Protein AF-A0A1Y6D1Q6-F1 (afdb_monomer_lite)

Foldseek 3Di:
DDDPDDDPPVVVVVVVVQVVLLVVLLVLLVVLCVVLVDDPVSSQVLLCVQFVDSDSVPGGNRSSVSSVVVSVVSPDDPPPPPVPPPDLPQPPPDPLSVLLLVQLVLCVVQPVDVDSDVQVSQCLLLVHPDPPSSVVSVPDDPVSSVVSNVVSLVVSLVQLQQWWKDLPPDIDRQPNVVSVVSRDPDFDADPVPRGGIHTDGDDPDDPPPDPDDD

Structure (mmCIF, N/CA/C/O backbone):
data_AF-A0A1Y6D1Q6-F1
#
_entry.id   AF-A0A1Y6D1Q6-F1
#
loop_
_atom_site.group_PDB
_atom_site.id
_atom_site.type_symbol
_atom_site.label_atom_id
_atom_site.label_alt_id
_atom_site.label_comp_id
_atom_site.label_asym_id
_atom_site.label_entity_id
_atom_site.label_seq_id
_atom_site.pdbx_PDB_ins_code
_atom_site.Cartn_x
_atom_site.Cartn_y
_atom_site.Cartn_z
_atom_site.occupancy
_atom_site.B_iso_or_equiv
_atom_site.auth_seq_id
_atom_site.auth_comp_id
_atom_site.auth_asym_id
_atom_site.auth_atom_id
_atom_site.pdbx_PDB_model_num
ATOM 1 N N . MET A 1 1 ? 4.652 41.994 46.953 1.00 39.94 1 MET A N 1
ATOM 2 C CA . MET A 1 1 ? 3.379 41.388 46.512 1.00 39.94 1 MET A CA 1
ATOM 3 C C . MET A 1 1 ? 3.580 40.835 45.108 1.00 39.94 1 MET A C 1
ATOM 5 O O . MET A 1 1 ? 3.475 41.615 44.170 1.00 39.94 1 MET A O 1
ATOM 9 N N . PRO A 1 2 ? 3.968 39.563 44.918 1.00 41.91 2 PRO A N 1
ATOM 10 C CA . PRO A 1 2 ? 3.970 38.986 43.586 1.00 41.91 2 PRO A CA 1
ATOM 11 C C . PRO A 1 2 ? 2.549 38.512 43.270 1.00 41.91 2 PRO A C 1
ATOM 13 O O . PRO A 1 2 ? 2.021 37.593 43.893 1.00 41.91 2 PRO A O 1
ATOM 16 N N . THR A 1 3 ? 1.916 39.200 42.328 1.00 48.72 3 THR A N 1
ATOM 17 C CA . THR A 1 3 ? 0.625 38.842 41.749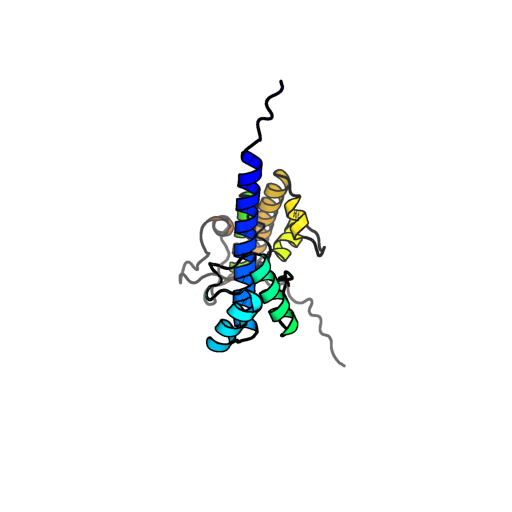 1.00 48.72 3 THR A CA 1
ATOM 18 C C . THR A 1 3 ? 0.787 37.525 40.997 1.00 48.72 3 THR A C 1
ATOM 20 O O . THR A 1 3 ? 1.513 37.450 40.007 1.00 48.72 3 THR A O 1
ATOM 23 N N . HIS A 1 4 ? 0.132 36.475 41.485 1.00 50.19 4 HIS A N 1
ATOM 24 C CA . HIS A 1 4 ? 0.121 35.155 40.867 1.00 50.19 4 HIS A CA 1
ATOM 25 C C . HIS A 1 4 ? -0.738 35.211 39.588 1.00 50.19 4 HIS A C 1
ATOM 27 O O . HIS A 1 4 ? -1.925 34.896 39.609 1.00 50.19 4 HIS A O 1
ATOM 33 N N . GLN A 1 5 ? -0.166 35.670 38.471 1.00 51.81 5 GLN A N 1
ATOM 34 C CA . GLN A 1 5 ? -0.817 35.575 37.162 1.00 51.81 5 GLN A CA 1
ATOM 35 C C . GLN A 1 5 ? -0.861 34.103 36.736 1.00 51.81 5 GLN A C 1
ATOM 37 O O . GLN A 1 5 ? 0.163 33.471 36.485 1.00 51.81 5 GLN A O 1
ATOM 42 N N . GLN A 1 6 ? -2.065 33.536 36.713 1.00 49.84 6 GLN A N 1
ATOM 43 C CA . GLN A 1 6 ? -2.335 32.190 36.215 1.00 49.84 6 GLN A CA 1
ATOM 44 C C . GLN A 1 6 ? -2.260 32.168 34.678 1.00 49.84 6 GLN A C 1
ATOM 46 O O . GLN A 1 6 ? -2.810 33.041 34.011 1.00 49.84 6 GLN A O 1
ATOM 51 N N . HIS A 1 7 ? -1.587 31.155 34.120 1.00 47.06 7 HIS A N 1
ATOM 52 C CA . HIS A 1 7 ? -1.397 30.948 32.680 1.00 47.06 7 HIS A CA 1
ATOM 53 C C . HIS A 1 7 ? -2.636 30.286 32.015 1.00 47.06 7 HIS A C 1
ATOM 55 O O . HIS A 1 7 ? -2.922 29.124 32.311 1.00 47.06 7 HIS A O 1
ATOM 61 N N . PRO A 1 8 ? -3.336 30.942 31.065 1.00 57.56 8 PRO A N 1
ATOM 62 C CA . PRO A 1 8 ? -4.565 30.426 30.427 1.00 57.56 8 PRO A CA 1
ATOM 63 C C . PRO A 1 8 ? -4.346 29.367 29.320 1.00 57.56 8 PRO A C 1
ATOM 65 O O . PRO A 1 8 ? -5.289 28.698 28.891 1.00 57.56 8 PRO A O 1
ATOM 68 N N . ALA A 1 9 ? -3.110 29.171 28.846 1.00 56.00 9 ALA A N 1
ATOM 69 C CA . ALA A 1 9 ? -2.817 28.276 27.719 1.00 56.00 9 ALA A CA 1
ATOM 70 C C . ALA A 1 9 ? -2.954 26.778 28.061 1.00 56.00 9 ALA A C 1
ATOM 72 O O . ALA A 1 9 ? -3.375 25.986 27.219 1.00 56.00 9 ALA A O 1
ATOM 73 N N . ALA A 1 10 ? -2.642 26.387 29.301 1.00 57.16 10 ALA A N 1
ATOM 74 C CA . ALA A 1 10 ? -2.694 24.988 29.724 1.00 57.16 10 ALA A CA 1
ATOM 75 C C . ALA A 1 10 ? -4.142 24.462 29.760 1.00 57.16 10 ALA A C 1
ATOM 77 O O . ALA A 1 10 ? -4.427 23.392 29.230 1.00 57.16 10 ALA A O 1
ATOM 78 N N . GLN A 1 11 ? -5.078 25.253 30.299 1.00 59.78 11 GLN A N 1
ATOM 79 C CA . GLN A 1 11 ? -6.500 24.891 30.418 1.00 59.78 11 GLN A CA 1
ATOM 80 C C . GLN A 1 11 ? -7.156 24.629 29.051 1.00 59.78 11 GLN A C 1
ATOM 82 O O . GLN A 1 11 ? -7.950 23.699 28.912 1.00 59.78 11 GLN A O 1
ATOM 87 N N . SER A 1 12 ? -6.754 25.384 28.024 1.00 68.81 12 SER A N 1
ATOM 88 C CA . SER A 1 12 ? -7.258 25.229 26.652 1.00 68.81 12 SER A CA 1
ATOM 89 C C . SER A 1 12 ? -6.820 23.905 26.006 1.00 68.81 12 SER A C 1
ATOM 91 O O . SER A 1 12 ? -7.590 23.277 25.282 1.00 68.81 12 SER A O 1
ATOM 93 N N . GLN A 1 13 ? -5.600 23.439 26.297 1.00 69.38 13 GLN A N 1
ATOM 94 C CA . GLN A 1 13 ? -5.089 22.159 25.792 1.00 69.38 13 GLN A CA 1
ATOM 95 C C . GLN A 1 13 ? -5.742 20.958 26.489 1.00 69.38 13 GLN A C 1
ATOM 97 O O . GLN A 1 13 ? -6.055 19.965 25.834 1.00 69.38 13 GLN A O 1
ATOM 102 N N . PHE A 1 14 ? -5.999 21.049 27.799 1.00 73.75 14 PHE A N 1
ATOM 103 C CA . PHE A 1 14 ? -6.699 19.992 28.538 1.00 73.75 14 PHE A CA 1
ATOM 104 C C . PHE A 1 14 ? -8.128 19.781 28.026 1.00 73.75 14 PHE A C 1
ATOM 106 O O . PHE A 1 14 ? -8.518 18.637 27.796 1.00 73.75 14 PHE A O 1
ATOM 113 N N . ALA A 1 15 ? -8.874 20.860 27.772 1.00 79.62 15 ALA A N 1
ATOM 114 C CA . ALA A 1 15 ? -10.224 20.775 27.216 1.00 79.62 15 ALA A CA 1
ATOM 115 C C . ALA A 1 15 ? -10.236 20.130 25.815 1.00 79.62 15 ALA A C 1
ATOM 117 O O . ALA A 1 15 ? -11.039 19.236 25.549 1.00 79.62 15 ALA A O 1
ATOM 118 N N . ALA A 1 16 ? -9.295 20.511 24.942 1.00 79.56 16 ALA A N 1
ATOM 119 C CA . ALA A 1 16 ? -9.163 19.9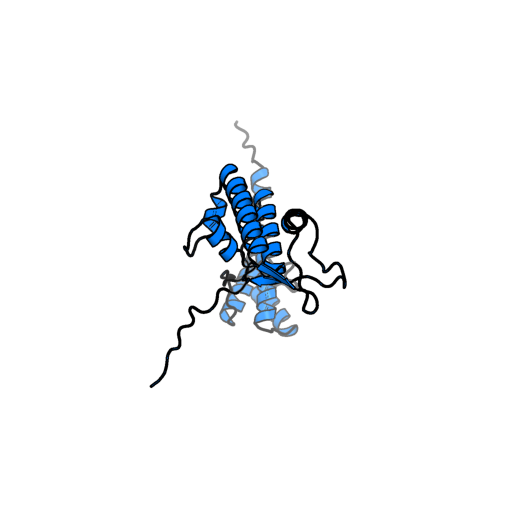19 23.610 1.00 79.56 16 ALA A CA 1
ATOM 120 C C . ALA A 1 16 ? -8.811 18.419 23.661 1.00 79.56 16 ALA A C 1
ATOM 122 O O . ALA A 1 16 ? -9.363 17.619 22.900 1.00 79.56 16 ALA A O 1
ATOM 123 N N . ASN A 1 17 ? -7.924 18.021 24.580 1.00 83.69 17 ASN A N 1
ATOM 124 C CA . ASN A 1 17 ? -7.567 16.617 24.784 1.00 83.69 17 ASN A CA 1
ATOM 125 C C . ASN A 1 17 ? -8.759 15.797 25.299 1.00 83.69 17 ASN A C 1
ATOM 127 O O . ASN A 1 17 ? -9.003 14.702 24.792 1.00 83.69 17 ASN A O 1
ATOM 131 N N . GLN A 1 18 ? -9.537 16.343 26.238 1.00 84.31 18 GLN A N 1
ATOM 132 C CA . GLN A 1 18 ? -10.756 15.704 26.744 1.00 84.31 18 GLN A CA 1
ATOM 133 C C . GLN A 1 18 ? -11.819 15.545 25.654 1.00 84.31 18 GLN A C 1
ATOM 135 O O . GLN A 1 18 ? -12.435 14.487 25.540 1.00 84.31 18 GLN A O 1
ATOM 140 N N . GLU A 1 19 ? -12.015 16.553 24.803 1.00 86.69 19 GLU A N 1
ATOM 141 C CA . GLU A 1 19 ? -12.967 16.463 23.695 1.00 86.69 19 GLU A CA 1
ATOM 142 C C . GLU A 1 19 ? -12.537 15.405 22.662 1.00 86.69 19 GLU A C 1
ATOM 144 O O . GLU A 1 19 ? -13.360 14.634 22.156 1.00 86.69 19 GLU A O 1
ATOM 149 N N . ALA A 1 20 ? -11.238 15.329 22.356 1.00 87.19 20 ALA A N 1
ATOM 150 C CA . ALA A 1 20 ? -10.684 14.307 21.472 1.00 87.19 20 ALA A CA 1
ATOM 151 C C . ALA A 1 20 ? -10.856 12.892 22.053 1.00 87.19 20 ALA A C 1
ATOM 153 O O . ALA A 1 20 ? -11.225 11.960 21.327 1.00 87.19 20 ALA A O 1
ATOM 154 N N . GLU A 1 21 ? -10.631 12.736 23.356 1.00 90.06 21 GLU A N 1
ATOM 155 C CA . GLU A 1 21 ? -10.840 11.487 24.083 1.00 90.06 21 GLU A CA 1
ATOM 156 C C . GLU A 1 21 ? -12.313 11.073 24.091 1.00 90.06 21 GLU A C 1
ATOM 158 O O . GLU A 1 21 ? -12.638 9.946 23.708 1.00 90.06 21 GLU A O 1
ATOM 163 N N . LEU A 1 22 ? -13.221 11.998 24.400 1.00 90.88 22 LEU A N 1
ATOM 164 C CA . LEU A 1 22 ? -14.656 11.743 24.378 1.00 90.88 22 LEU A CA 1
ATOM 165 C C . LEU A 1 22 ? -15.125 11.303 22.985 1.00 90.88 22 LEU A C 1
ATOM 167 O O . LEU A 1 22 ? -15.782 10.270 22.837 1.00 90.88 22 LEU A O 1
ATOM 171 N N . LYS A 1 23 ? -14.708 12.016 21.929 1.00 91.81 23 LYS A N 1
ATOM 172 C CA . LYS A 1 23 ? -14.999 11.641 20.533 1.00 91.81 23 LYS A CA 1
ATOM 173 C C . LYS A 1 23 ? -14.500 10.235 20.202 1.00 91.81 23 LYS A C 1
ATOM 175 O O . LYS A 1 23 ? -15.166 9.499 19.466 1.00 91.81 23 LYS A O 1
ATOM 180 N N . ARG A 1 24 ? -13.328 9.846 20.712 1.00 92.44 24 ARG A N 1
ATOM 181 C CA . ARG A 1 24 ? -12.779 8.496 20.533 1.00 92.44 24 ARG A CA 1
ATOM 182 C C . ARG A 1 24 ? -13.630 7.451 21.258 1.00 92.44 24 ARG A C 1
ATOM 184 O O . ARG A 1 24 ? -13.940 6.422 20.656 1.00 92.44 24 ARG A O 1
ATOM 191 N N . LEU A 1 25 ? -14.020 7.705 22.505 1.00 92.75 25 LEU A N 1
ATOM 192 C CA . LEU A 1 25 ? -14.823 6.779 23.303 1.00 92.75 25 LEU A CA 1
ATOM 193 C C . LEU A 1 25 ? -16.221 6.584 22.710 1.00 92.75 25 LEU A C 1
ATOM 195 O O . LEU A 1 25 ? -16.634 5.446 22.501 1.00 92.75 25 LEU A O 1
ATOM 199 N N . VAL A 1 26 ? -16.900 7.663 22.310 1.00 93.88 26 VAL A N 1
ATOM 200 C CA . VAL A 1 26 ? -18.213 7.597 21.645 1.00 93.88 26 VAL A CA 1
ATOM 201 C C . VAL A 1 26 ? -18.155 6.747 20.372 1.00 93.88 26 VAL A C 1
ATOM 203 O O . VAL A 1 26 ? -19.045 5.929 20.123 1.00 93.88 26 VAL A O 1
ATOM 206 N N . LYS A 1 27 ? -17.090 6.877 19.567 1.00 92.25 27 LYS A N 1
ATOM 207 C CA . LYS A 1 27 ? -16.884 6.012 18.392 1.00 92.25 27 LYS A CA 1
ATOM 208 C C . LYS A 1 27 ? -16.778 4.539 18.784 1.00 92.25 27 LYS A C 1
ATOM 210 O O . LYS A 1 27 ? -17.416 3.708 18.145 1.00 92.25 27 LYS A O 1
ATOM 215 N N . LEU A 1 28 ? -16.012 4.214 19.825 1.00 92.00 28 LEU A N 1
ATOM 216 C CA . LEU A 1 28 ? -15.877 2.835 20.301 1.00 92.00 28 LEU A CA 1
ATOM 217 C C . LEU A 1 28 ? -17.201 2.277 20.834 1.00 92.00 28 LEU A C 1
ATOM 219 O O . LEU A 1 28 ? -17.531 1.140 20.512 1.00 92.00 28 LEU A O 1
ATOM 223 N N . CYS A 1 29 ? -17.985 3.070 21.568 1.00 93.00 29 CYS A N 1
ATOM 224 C CA . CYS A 1 29 ? -19.319 2.680 22.034 1.00 93.00 29 CYS A CA 1
ATOM 225 C C . CYS A 1 29 ? -20.249 2.329 20.860 1.00 93.00 29 CYS A C 1
ATOM 227 O O . CYS A 1 29 ? -20.926 1.304 20.889 1.00 93.00 29 CYS A O 1
ATOM 229 N N . ASN A 1 30 ? -20.242 3.138 19.795 1.00 93.00 30 ASN A N 1
ATOM 230 C CA . ASN A 1 30 ? -21.039 2.864 18.595 1.00 93.00 30 ASN A CA 1
ATOM 231 C C . ASN A 1 30 ? -20.559 1.613 17.841 1.00 93.00 30 ASN A C 1
ATOM 233 O O . ASN A 1 30 ? -21.374 0.841 17.345 1.00 93.00 30 ASN A O 1
ATOM 237 N N . VAL A 1 31 ? -19.246 1.371 17.782 1.00 91.81 31 VAL A N 1
ATOM 238 C CA . VAL A 1 31 ? -18.700 0.130 17.206 1.00 91.81 31 VAL A CA 1
ATOM 239 C C . VAL A 1 31 ? -19.109 -1.084 18.039 1.00 91.81 31 VAL A C 1
ATOM 241 O O . VAL A 1 31 ? -19.494 -2.105 17.471 1.00 91.81 31 VAL A O 1
ATOM 244 N N . ALA A 1 32 ? -19.064 -0.974 19.369 1.00 91.81 32 ALA A N 1
ATOM 245 C CA . ALA A 1 32 ? -19.490 -2.033 20.275 1.00 91.81 32 ALA A CA 1
ATOM 246 C C . ALA A 1 32 ? -20.964 -2.393 20.068 1.00 91.81 32 ALA A C 1
ATOM 248 O O . ALA A 1 32 ? -21.280 -3.575 19.942 1.00 91.81 32 ALA A O 1
ATOM 249 N N . ARG A 1 33 ? -21.835 -1.384 19.920 1.00 93.25 33 ARG A N 1
ATOM 250 C CA . ARG A 1 33 ? -23.247 -1.577 19.568 1.00 93.25 33 ARG A CA 1
ATOM 251 C C . ARG A 1 33 ? -23.406 -2.424 18.303 1.00 93.25 33 ARG A C 1
ATOM 253 O O . ARG A 1 33 ? -24.121 -3.422 18.327 1.00 93.25 33 ARG A O 1
ATOM 260 N N . SER A 1 34 ? -22.726 -2.058 17.215 1.00 90.31 34 SER A N 1
ATOM 261 C CA . SER A 1 34 ? -22.809 -2.803 15.951 1.00 90.31 34 SER A CA 1
ATOM 262 C C . SER A 1 34 ? -22.227 -4.217 16.058 1.00 90.31 34 SER A C 1
ATOM 264 O O . SER A 1 34 ? -22.746 -5.143 15.440 1.00 90.31 34 SER A O 1
ATOM 266 N N . ASN A 1 35 ? -21.155 -4.401 16.835 1.00 90.75 35 ASN A N 1
ATOM 267 C CA . ASN A 1 35 ? -20.492 -5.695 17.008 1.00 90.75 35 ASN A CA 1
ATOM 268 C C . ASN A 1 35 ? -21.335 -6.684 17.827 1.00 90.75 35 ASN A C 1
ATOM 270 O O . ASN A 1 35 ? -21.404 -7.859 17.474 1.00 90.75 35 ASN A O 1
ATOM 274 N N . LEU A 1 36 ? -22.001 -6.193 18.875 1.00 92.06 36 LEU A N 1
ATOM 275 C CA . LEU A 1 36 ? -22.873 -6.981 19.748 1.00 92.06 36 LEU A CA 1
ATOM 276 C C . LEU A 1 36 ? -24.317 -7.087 19.236 1.00 92.06 36 LEU A C 1
ATOM 278 O O . LEU A 1 36 ? -25.113 -7.807 19.828 1.00 92.06 36 LEU A O 1
ATOM 282 N N . LYS A 1 37 ? -24.643 -6.413 18.124 1.00 91.56 37 LYS A N 1
ATOM 283 C CA . LYS A 1 37 ? -25.967 -6.418 17.478 1.00 91.56 37 LYS A CA 1
ATOM 284 C C . LYS A 1 37 ? -27.115 -5.995 18.406 1.00 91.56 37 LYS A C 1
ATOM 286 O O . LYS A 1 37 ? -28.216 -6.522 18.288 1.00 91.56 37 LYS A O 1
ATOM 291 N N . TRP A 1 38 ? -26.871 -5.028 19.291 1.00 92.12 38 TRP A N 1
ATOM 292 C CA . TRP A 1 38 ? -27.929 -4.467 20.134 1.00 92.12 38 TRP A CA 1
ATOM 293 C C . TRP A 1 38 ? -28.989 -3.760 19.293 1.00 92.12 38 TRP A C 1
ATOM 295 O O . TRP A 1 38 ? -28.660 -2.919 18.441 1.00 92.12 38 TRP A O 1
ATOM 305 N N . ASN A 1 39 ? -30.253 -4.078 19.562 1.00 92.38 39 ASN A N 1
ATOM 306 C CA . ASN A 1 39 ? -31.382 -3.375 18.962 1.00 92.38 39 ASN A CA 1
ATOM 307 C C . ASN A 1 39 ? -31.539 -1.962 19.566 1.00 92.38 39 ASN A C 1
ATOM 309 O O . ASN A 1 39 ? -30.818 -1.576 20.490 1.00 92.38 39 ASN A O 1
ATOM 313 N N . ASP A 1 40 ? -32.428 -1.145 18.998 1.00 90.62 40 ASP A N 1
ATOM 314 C CA . ASP A 1 40 ? -32.594 0.251 19.426 1.00 90.62 40 ASP A CA 1
ATOM 315 C C . ASP A 1 40 ? -33.079 0.384 20.881 1.00 90.62 40 ASP A C 1
ATOM 317 O O . ASP A 1 40 ? -32.577 1.247 21.608 1.00 90.62 40 ASP A O 1
ATOM 321 N N . ASP A 1 41 ? -33.975 -0.497 21.330 1.00 92.50 41 ASP A N 1
ATOM 322 C CA . ASP A 1 41 ? -34.538 -0.476 22.686 1.00 92.50 41 ASP A CA 1
ATOM 323 C C . ASP A 1 41 ? -33.511 -0.917 23.739 1.00 92.50 41 ASP A C 1
ATOM 325 O O . ASP A 1 41 ? -33.311 -0.246 24.757 1.00 92.50 41 ASP A O 1
ATOM 329 N N . GLU A 1 42 ? -32.783 -2.001 23.463 1.00 92.44 42 GLU A N 1
ATOM 330 C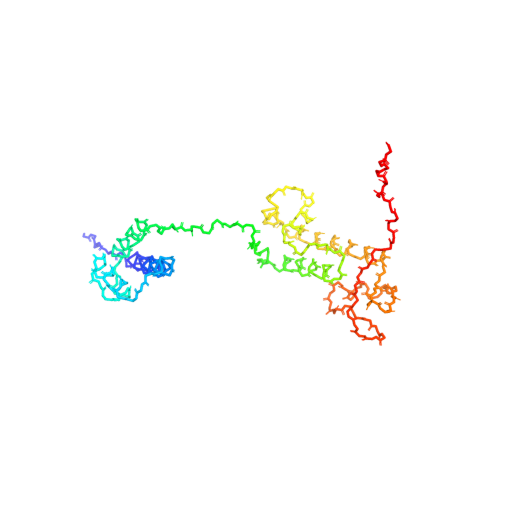 CA . GLU A 1 42 ? -31.646 -2.471 24.259 1.00 92.44 42 GLU A CA 1
ATOM 331 C C . GLU A 1 42 ? -30.582 -1.381 24.363 1.00 92.44 42 GLU A C 1
ATOM 333 O O . GLU A 1 42 ? -30.070 -1.088 25.445 1.00 92.44 42 GLU A O 1
ATOM 338 N N . TRP A 1 43 ? -30.275 -0.726 23.244 1.00 93.25 43 TRP A N 1
ATOM 339 C CA . TRP A 1 43 ? -29.290 0.341 23.209 1.00 93.25 43 TRP A CA 1
ATOM 340 C C . TRP A 1 43 ? -29.720 1.568 24.019 1.00 93.25 43 TRP A C 1
ATOM 342 O O . TRP A 1 43 ? -28.896 2.165 24.719 1.00 93.25 43 TRP A O 1
ATOM 352 N N . ALA A 1 44 ? -30.999 1.946 23.964 1.00 92.38 44 ALA A N 1
ATOM 353 C CA . ALA A 1 44 ? -31.550 3.016 24.791 1.00 92.38 44 ALA A CA 1
ATOM 354 C C . ALA A 1 44 ? -31.444 2.683 26.289 1.00 92.38 44 ALA A C 1
ATOM 356 O O . ALA A 1 44 ? -30.968 3.513 27.069 1.00 92.38 44 ALA A O 1
ATOM 357 N N . ALA A 1 45 ? -31.797 1.457 26.682 1.00 93.25 45 ALA A N 1
ATOM 358 C CA . ALA A 1 45 ? -31.689 0.998 28.065 1.00 93.25 45 ALA A CA 1
ATOM 359 C C . ALA A 1 45 ? -30.233 0.980 28.566 1.00 93.25 45 ALA A C 1
ATOM 361 O O . ALA A 1 45 ? -29.952 1.451 29.671 1.00 93.25 45 ALA A O 1
ATOM 362 N N . ILE A 1 46 ? -29.289 0.503 27.747 1.00 93.12 46 ILE A N 1
ATOM 363 C CA . ILE A 1 46 ? -27.858 0.449 28.090 1.00 93.12 46 ILE A CA 1
ATOM 364 C C . ILE A 1 46 ? -27.278 1.855 28.275 1.00 93.12 46 ILE A C 1
ATOM 366 O O . ILE A 1 46 ? -26.572 2.095 29.257 1.00 93.12 46 ILE A O 1
ATOM 370 N N . LYS A 1 47 ? -27.595 2.810 27.388 1.00 94.81 47 LYS A N 1
ATOM 371 C CA . LYS A 1 47 ? -27.127 4.202 27.526 1.00 94.81 47 LYS A CA 1
ATOM 372 C C . LYS A 1 47 ? -27.617 4.840 28.825 1.00 94.81 47 LYS A C 1
ATOM 374 O O . LYS A 1 47 ? -26.803 5.399 29.559 1.00 94.81 47 LYS A O 1
ATOM 379 N N . ARG A 1 48 ? -28.904 4.687 29.158 1.00 93.00 48 ARG A N 1
ATOM 380 C CA . ARG A 1 48 ? -29.454 5.201 30.423 1.00 93.00 48 ARG A CA 1
ATOM 381 C C . ARG A 1 48 ? -28.814 4.535 31.634 1.00 93.00 48 ARG A C 1
ATOM 383 O O . ARG A 1 48 ? -28.434 5.222 32.573 1.00 93.00 48 ARG A O 1
ATOM 390 N N . ARG A 1 49 ? -28.632 3.212 31.604 1.00 91.56 49 ARG A N 1
ATOM 391 C CA . ARG A 1 49 ? -28.056 2.459 32.726 1.00 91.56 49 ARG A CA 1
ATOM 392 C C . ARG A 1 49 ? -26.582 2.786 32.973 1.00 91.56 49 ARG A C 1
ATOM 394 O O . ARG A 1 49 ? -26.173 2.900 34.123 1.00 91.56 49 ARG A O 1
ATOM 401 N N . CYS A 1 50 ? -25.775 2.881 31.918 1.00 91.00 50 CYS A N 1
ATOM 402 C CA . CYS A 1 50 ? -24.325 3.042 32.044 1.00 91.00 50 CYS A CA 1
ATOM 403 C C . CYS A 1 50 ? -23.885 4.510 32.074 1.00 91.00 50 CYS A C 1
ATOM 405 O O . CYS A 1 50 ? -23.002 4.870 32.855 1.00 91.00 50 CYS A O 1
ATOM 407 N N . ALA A 1 51 ? -24.478 5.349 31.225 1.00 88.31 51 ALA A N 1
ATOM 408 C CA . ALA A 1 51 ? -24.069 6.736 31.025 1.00 88.31 51 ALA A CA 1
ATOM 409 C C . ALA A 1 51 ? -25.103 7.758 31.527 1.00 88.31 51 ALA A C 1
ATOM 411 O O . ALA A 1 51 ? -24.763 8.928 31.632 1.00 88.31 51 ALA A O 1
ATOM 412 N N . GLY A 1 52 ? -26.331 7.348 31.868 1.00 89.62 52 GLY A N 1
ATOM 413 C CA . GLY A 1 52 ? -27.366 8.258 32.380 1.00 89.62 52 GLY A CA 1
ATOM 414 C C . GLY A 1 52 ? -27.953 9.207 31.332 1.00 89.62 52 GLY A C 1
ATOM 415 O O . GLY A 1 52 ? -28.675 10.128 31.691 1.00 89.62 52 GLY A O 1
ATOM 416 N N . VAL A 1 53 ? -27.651 8.993 30.048 1.00 89.88 53 VAL A N 1
ATOM 417 C CA . VAL A 1 53 ? -28.026 9.894 28.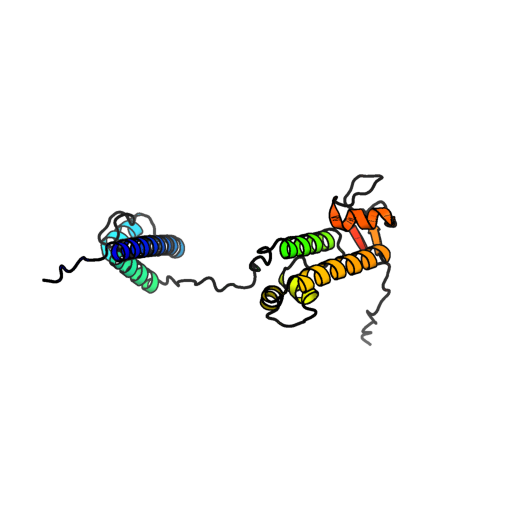949 1.00 89.88 53 VAL A CA 1
ATOM 418 C C . VAL A 1 53 ? -28.849 9.170 27.892 1.00 89.88 53 VAL A C 1
ATOM 420 O O . VAL A 1 53 ? -28.636 7.987 27.619 1.00 89.88 53 VAL A O 1
ATOM 423 N N . ASP A 1 54 ? -29.756 9.890 27.234 1.00 86.50 54 ASP A N 1
ATOM 424 C CA . ASP A 1 54 ? -30.470 9.375 26.061 1.00 86.50 54 ASP A CA 1
ATOM 425 C C . ASP A 1 54 ? -29.610 9.442 24.790 1.00 86.50 54 ASP A C 1
ATOM 427 O O . ASP A 1 54 ? -29.786 8.651 23.858 1.00 86.50 54 ASP A O 1
ATOM 431 N N . SER A 1 55 ? -28.622 10.337 24.755 1.00 87.38 55 SER A N 1
ATOM 432 C CA . SER A 1 55 ? -27.742 10.572 23.613 1.00 87.38 55 SER A CA 1
ATOM 433 C C . SER A 1 55 ? -26.277 10.554 24.044 1.00 87.38 55 SER A C 1
ATOM 435 O O . SER A 1 55 ? -25.873 11.237 24.975 1.00 87.38 55 SER A O 1
ATOM 437 N N . LEU A 1 56 ? -25.443 9.800 23.315 1.00 85.88 56 LEU A N 1
ATOM 438 C CA . LEU A 1 56 ? -23.993 9.769 23.550 1.00 85.88 56 LEU A CA 1
ATOM 439 C C . LEU A 1 56 ? -23.288 11.092 23.218 1.00 85.88 56 LEU A C 1
ATOM 441 O O . LEU A 1 56 ? -22.105 11.224 23.507 1.00 85.88 56 LEU A O 1
ATOM 445 N N . ARG A 1 57 ? -23.982 12.054 22.593 1.00 82.62 57 ARG A N 1
ATOM 446 C CA . ARG A 1 57 ? -23.445 13.411 22.402 1.00 82.62 57 ARG A CA 1
ATOM 447 C C . ARG A 1 57 ? -23.356 14.178 23.719 1.00 82.62 57 ARG A C 1
ATOM 449 O O . ARG A 1 57 ? -22.501 15.043 23.833 1.00 82.62 57 ARG A O 1
ATOM 456 N N . ASP A 1 58 ? -24.197 13.809 24.679 1.00 86.00 58 ASP A N 1
ATOM 457 C CA . ASP A 1 58 ? -24.296 14.438 25.995 1.00 86.00 58 ASP A CA 1
ATOM 458 C C . ASP A 1 58 ? -23.572 13.610 27.070 1.00 86.00 58 ASP A C 1
ATOM 460 O O . ASP A 1 58 ? -23.639 13.920 28.256 1.00 86.00 58 ASP A O 1
ATOM 464 N N . ALA A 1 59 ? -22.897 12.526 26.666 1.00 85.56 59 ALA A N 1
ATOM 465 C CA . ALA A 1 59 ? -22.141 11.676 27.572 1.00 85.56 59 ALA A CA 1
ATOM 466 C C . ALA A 1 59 ? -20.830 12.349 27.996 1.00 85.56 59 ALA A C 1
ATOM 468 O O . ALA A 1 59 ? -20.160 13.001 27.196 1.00 85.56 59 ALA A O 1
ATOM 469 N N . ASP A 1 60 ? -20.426 12.108 29.238 1.00 90.62 60 ASP A N 1
ATOM 470 C CA . ASP A 1 60 ? -19.092 12.409 29.736 1.00 90.62 60 ASP A CA 1
ATOM 471 C C . ASP A 1 60 ? -18.126 11.237 29.475 1.00 90.62 60 ASP A C 1
ATOM 473 O O . ASP A 1 60 ? -18.513 10.131 29.070 1.00 90.62 60 ASP A O 1
ATOM 477 N N . ILE A 1 61 ? -16.831 11.479 29.703 1.00 89.81 61 ILE A N 1
ATOM 478 C CA . ILE A 1 61 ? -15.780 10.463 29.541 1.00 89.81 61 ILE A CA 1
ATOM 479 C C . ILE A 1 61 ? -16.091 9.253 30.432 1.00 89.81 61 ILE A C 1
ATOM 481 O O . ILE A 1 61 ? -16.125 8.123 29.942 1.00 89.81 61 ILE A O 1
ATOM 485 N N . ALA A 1 62 ? -16.426 9.491 31.704 1.00 90.62 62 ALA A N 1
ATOM 486 C CA . ALA A 1 62 ? -16.714 8.435 32.671 1.00 90.62 62 ALA A CA 1
ATOM 487 C C . ALA A 1 62 ? -17.936 7.583 32.275 1.00 90.62 62 ALA A C 1
ATOM 489 O O . ALA A 1 62 ? -17.921 6.359 32.424 1.00 90.62 62 ALA A O 1
ATOM 490 N N . GLY A 1 63 ? -18.997 8.190 31.740 1.00 89.62 63 GLY A N 1
ATOM 491 C CA . GLY A 1 63 ? -20.167 7.486 31.220 1.00 89.62 63 GLY A CA 1
ATOM 492 C C . GLY A 1 63 ? -19.838 6.617 30.012 1.00 89.62 63 GLY A C 1
ATOM 493 O O . GLY A 1 63 ? -20.269 5.460 29.949 1.00 89.62 63 GLY A O 1
ATOM 494 N N . CYS A 1 64 ? -19.017 7.119 29.087 1.00 92.25 64 CYS A N 1
ATOM 495 C CA . CYS A 1 64 ? -18.552 6.325 27.951 1.00 92.25 64 CYS A CA 1
ATOM 496 C C . CYS A 1 64 ? -17.656 5.154 28.385 1.00 92.25 64 CYS A C 1
ATOM 498 O O . CYS A 1 64 ? -17.774 4.056 27.837 1.00 92.25 64 CYS A O 1
ATOM 500 N N . GLU A 1 65 ? -16.795 5.346 29.385 1.00 92.56 65 GLU A N 1
ATOM 501 C CA . GLU A 1 65 ? -15.959 4.280 29.943 1.00 92.56 65 GLU A CA 1
ATOM 502 C C . GLU A 1 65 ? -16.786 3.184 30.618 1.00 92.56 65 GLU A C 1
ATOM 504 O O . GLU A 1 65 ? -16.550 2.001 30.361 1.00 92.56 65 GLU A O 1
ATOM 509 N N . ARG A 1 66 ? -17.801 3.549 31.415 1.00 93.81 66 ARG A N 1
ATOM 510 C CA . ARG A 1 66 ? -18.729 2.579 32.024 1.00 93.81 66 ARG A CA 1
ATOM 511 C C . ARG A 1 66 ? -19.480 1.774 30.967 1.00 93.81 66 ARG A C 1
ATOM 513 O O . ARG A 1 66 ? -19.618 0.559 31.105 1.00 93.81 66 ARG A O 1
ATOM 520 N N . LEU A 1 67 ? -19.928 2.427 29.895 1.00 94.19 67 LEU A N 1
ATOM 521 C CA . LEU A 1 67 ? -20.587 1.751 28.778 1.00 94.19 67 LEU A CA 1
ATOM 522 C C . LEU A 1 67 ? -19.626 0.783 28.076 1.00 94.19 67 LEU A C 1
ATOM 524 O O . LEU A 1 67 ? -19.983 -0.368 27.834 1.00 94.19 67 LEU A O 1
ATOM 528 N N . LEU A 1 68 ? -18.385 1.197 27.807 1.00 93.19 68 LEU A N 1
ATOM 529 C CA . LEU A 1 68 ? -17.376 0.309 27.224 1.00 93.19 68 LEU A CA 1
ATOM 530 C C . LEU A 1 68 ? -17.007 -0.857 28.142 1.00 93.19 68 LEU A C 1
ATOM 532 O O . LEU A 1 68 ? -16.772 -1.959 27.646 1.00 93.19 68 LEU A O 1
ATOM 536 N N . ALA A 1 69 ? -16.958 -0.647 29.457 1.00 92.50 69 ALA A N 1
ATOM 537 C CA . ALA A 1 69 ? -16.745 -1.716 30.425 1.00 92.50 69 ALA A CA 1
ATOM 538 C C . ALA A 1 69 ? -17.894 -2.736 30.381 1.00 92.50 69 ALA A C 1
ATOM 540 O O . ALA A 1 69 ? -17.640 -3.939 30.319 1.00 92.50 69 ALA A O 1
ATOM 541 N N . HIS A 1 70 ? -19.143 -2.263 30.312 1.00 92.94 70 HIS A N 1
AT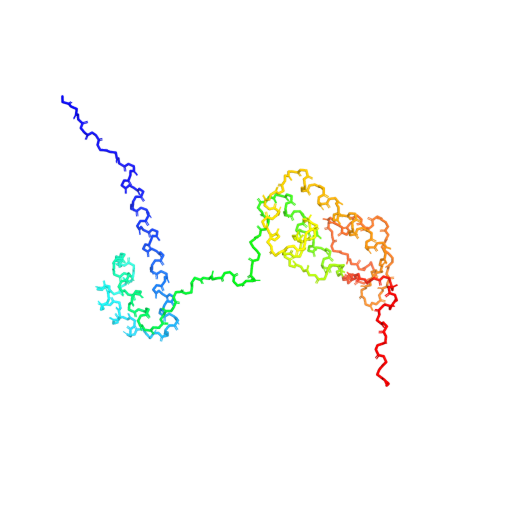OM 542 C CA . HIS A 1 70 ? -20.307 -3.127 30.125 1.00 92.94 70 HIS A CA 1
ATOM 543 C C . HIS A 1 70 ? -20.239 -3.893 28.798 1.00 92.94 70 HIS A C 1
ATOM 545 O O . HIS A 1 70 ? -20.387 -5.111 28.784 1.00 92.94 70 HIS A O 1
ATOM 551 N N . ALA A 1 71 ? -19.913 -3.213 27.695 1.00 92.12 71 ALA A N 1
ATOM 552 C CA . ALA A 1 71 ? -19.744 -3.856 26.397 1.00 92.12 71 ALA A CA 1
ATOM 553 C C . ALA A 1 71 ? -18.687 -4.970 26.449 1.00 92.12 71 ALA A C 1
ATOM 555 O O . ALA A 1 71 ? -18.917 -6.059 25.926 1.00 92.12 71 ALA A O 1
ATOM 556 N N . LYS A 1 72 ? -17.543 -4.729 27.105 1.00 91.38 72 LYS A N 1
ATOM 557 C CA . LYS A 1 72 ? -16.487 -5.740 27.284 1.00 91.38 72 LYS A CA 1
ATOM 558 C C . LYS A 1 72 ? -16.981 -6.952 28.071 1.00 91.38 72 LYS A C 1
ATOM 560 O O . LYS A 1 72 ? -16.681 -8.077 27.678 1.00 91.38 72 LYS A O 1
ATOM 565 N N . ALA A 1 73 ? -17.769 -6.735 29.124 1.00 90.56 73 ALA A N 1
ATOM 566 C CA . ALA A 1 73 ? -18.406 -7.815 29.878 1.00 90.56 73 ALA A CA 1
ATOM 567 C C . ALA A 1 73 ? -19.403 -8.617 29.019 1.00 90.56 73 ALA A C 1
ATOM 569 O O . ALA A 1 73 ? -19.488 -9.833 29.156 1.00 90.56 73 ALA A O 1
ATOM 570 N N . CYS A 1 74 ? -20.085 -7.964 28.074 1.00 89.25 74 CYS A N 1
ATOM 571 C CA . CYS A 1 74 ? -20.961 -8.604 27.086 1.00 89.25 74 CYS A CA 1
ATOM 572 C C . CYS A 1 74 ? -20.211 -9.284 25.922 1.00 89.25 74 CYS A C 1
ATOM 574 O O . CYS A 1 74 ? -20.847 -9.777 24.994 1.00 89.25 74 CYS A O 1
ATOM 576 N N . GLY A 1 75 ? -18.875 -9.319 25.943 1.00 88.12 75 GLY A N 1
ATOM 577 C CA . GLY A 1 75 ? -18.060 -9.988 24.925 1.00 88.12 75 GLY A CA 1
ATOM 578 C C . GLY A 1 75 ? -17.460 -9.066 23.862 1.00 88.12 75 GLY A C 1
ATOM 579 O O . GLY A 1 75 ? -16.800 -9.556 22.943 1.00 88.12 75 GLY A O 1
ATOM 580 N N . PHE A 1 76 ? -17.615 -7.743 23.981 1.00 90.31 76 PHE A N 1
ATOM 581 C CA . PHE A 1 76 ? -16.931 -6.800 23.099 1.00 90.31 76 PHE A CA 1
ATOM 582 C C . PHE A 1 76 ? -15.423 -6.845 23.344 1.00 90.31 76 PHE A C 1
ATOM 584 O O . PHE A 1 76 ? -14.908 -6.407 24.375 1.00 90.31 76 PHE A O 1
ATOM 591 N N . LYS A 1 77 ? -14.682 -7.335 22.358 1.00 85.62 77 LYS A N 1
ATOM 592 C CA . LYS A 1 77 ? -13.223 -7.275 22.367 1.00 85.62 77 LYS A CA 1
ATOM 593 C C . LYS A 1 77 ? -12.805 -6.037 21.596 1.00 85.62 77 LYS A C 1
ATOM 595 O O . LYS A 1 77 ? -13.091 -5.928 20.404 1.00 85.62 77 LYS A O 1
ATOM 600 N N . VAL A 1 78 ? -12.103 -5.118 22.264 1.00 77.06 78 VAL A N 1
ATOM 601 C CA . VAL A 1 78 ? -11.448 -3.998 21.581 1.00 77.06 78 VAL A CA 1
ATOM 602 C C . VAL A 1 78 ? -10.366 -4.599 20.702 1.00 77.06 78 VAL A C 1
ATOM 604 O O . VAL A 1 78 ? -9.260 -4.901 21.145 1.00 77.06 78 VAL A O 1
ATOM 607 N N . GLN A 1 79 ? -10.720 -4.812 19.443 1.00 65.75 79 GLN A N 1
ATOM 608 C CA . GLN A 1 79 ? -9.766 -5.120 18.404 1.00 65.75 79 GLN A CA 1
ATOM 609 C C . GLN A 1 79 ? -8.953 -3.841 18.223 1.00 65.75 79 GLN A C 1
ATOM 611 O O . GLN A 1 79 ? -9.329 -2.926 17.489 1.00 65.75 79 GLN A O 1
ATOM 616 N N . HIS A 1 80 ? -7.817 -3.757 18.915 1.00 56.16 80 HIS A N 1
ATOM 617 C CA . HIS A 1 80 ? -6.709 -3.036 18.324 1.00 56.16 80 HIS A CA 1
ATOM 618 C C . HIS A 1 80 ? -6.529 -3.702 16.980 1.00 56.16 80 HIS A C 1
ATOM 620 O O . HIS A 1 80 ? -6.374 -4.920 16.922 1.00 56.16 80 HIS A O 1
ATOM 626 N N . LYS A 1 81 ? -6.656 -2.927 15.907 1.00 42.25 81 LYS A N 1
ATOM 627 C CA . LYS A 1 81 ? -6.264 -3.401 14.597 1.00 42.25 81 LYS A CA 1
ATOM 628 C C . LYS A 1 81 ? -4.780 -3.735 14.721 1.00 42.25 81 LYS A C 1
ATOM 630 O O . LYS A 1 81 ? -3.938 -2.862 14.522 1.00 42.25 81 LYS A O 1
ATOM 635 N N . GLN A 1 82 ? -4.467 -4.970 15.114 1.00 39.78 82 GLN A N 1
ATOM 636 C CA . GLN A 1 82 ? -3.216 -5.582 14.741 1.00 39.78 82 GLN A CA 1
ATOM 637 C C . GLN A 1 82 ? -3.190 -5.374 13.238 1.00 39.78 82 GLN A C 1
ATOM 639 O O . GLN A 1 82 ? -4.179 -5.607 12.535 1.00 39.78 82 GLN A O 1
ATOM 644 N N . GLN A 1 83 ? -2.146 -4.700 12.777 1.00 42.38 83 GLN A N 1
ATOM 645 C CA . GLN A 1 83 ? -1.920 -4.502 11.362 1.00 42.38 83 GLN A CA 1
ATOM 646 C C . GLN A 1 83 ? -1.591 -5.880 10.791 1.00 42.38 83 GLN A C 1
ATOM 648 O O . GLN A 1 83 ? -0.442 -6.182 10.499 1.00 42.38 83 GLN A O 1
ATOM 653 N N . ASP A 1 84 ? -2.606 -6.733 10.685 1.00 35.97 84 ASP A N 1
ATOM 654 C CA . ASP A 1 84 ? -2.555 -8.010 10.011 1.00 35.97 84 ASP A CA 1
ATOM 655 C C . ASP A 1 84 ? -2.347 -7.703 8.532 1.00 35.97 84 ASP A C 1
ATOM 657 O O . ASP A 1 84 ? -3.283 -7.434 7.779 1.00 35.97 84 ASP A O 1
ATOM 661 N N . GLY A 1 85 ? -1.072 -7.610 8.155 1.00 44.91 85 GLY A N 1
ATOM 662 C CA . GLY A 1 85 ? -0.510 -8.004 6.866 1.00 44.91 85 GLY A CA 1
ATOM 663 C C . GLY A 1 85 ? -1.017 -7.347 5.582 1.00 44.91 85 GLY A C 1
ATOM 664 O O . GLY A 1 85 ? -0.512 -7.696 4.523 1.00 44.91 85 GLY A O 1
ATOM 665 N N . LYS A 1 86 ? -1.986 -6.427 5.602 1.00 42.97 86 LYS A N 1
ATOM 666 C CA . LYS A 1 86 ? -2.561 -5.826 4.384 1.00 42.97 86 LYS A CA 1
ATOM 667 C C . LYS A 1 86 ? -2.944 -4.371 4.593 1.00 42.97 86 LYS A C 1
ATOM 669 O O . LYS A 1 86 ? -4.112 -4.003 4.695 1.00 42.97 86 LYS A O 1
ATOM 674 N N . LYS A 1 87 ? -1.916 -3.544 4.677 1.00 41.50 87 LYS A N 1
ATOM 675 C CA . LYS A 1 87 ? -1.833 -2.188 4.124 1.00 41.50 87 LYS A CA 1
ATOM 676 C C . LYS A 1 87 ? -0.429 -1.754 4.473 1.00 41.50 87 LYS A C 1
ATOM 678 O O . LYS A 1 87 ? -0.193 -1.277 5.581 1.00 41.50 87 LYS A O 1
ATOM 683 N N . SER A 1 88 ? 0.497 -2.001 3.548 1.00 43.62 88 SER A N 1
ATOM 684 C CA . SER A 1 88 ? 1.783 -1.330 3.616 1.00 43.62 88 SER A CA 1
ATOM 685 C C . SER A 1 88 ? 1.504 0.145 3.848 1.00 43.62 88 SER A C 1
ATOM 687 O O . SER A 1 88 ? 0.701 0.763 3.142 1.00 43.62 88 SER A O 1
ATOM 689 N N . ARG A 1 89 ? 2.056 0.662 4.939 1.00 49.16 89 ARG A N 1
ATOM 690 C CA . ARG A 1 89 ? 2.069 2.089 5.213 1.00 49.16 89 ARG A CA 1
ATOM 691 C C . ARG A 1 89 ? 2.722 2.722 3.988 1.00 49.16 89 ARG A C 1
ATOM 693 O O . ARG A 1 89 ? 3.849 2.329 3.731 1.00 49.16 89 ARG A O 1
ATOM 700 N N . PRO A 1 90 ? 2.064 3.621 3.235 1.00 48.12 90 PRO A N 1
ATOM 701 C CA . PRO A 1 90 ? 2.628 4.061 1.974 1.00 48.12 90 PRO A CA 1
ATOM 702 C C . PRO A 1 90 ? 4.003 4.673 2.225 1.00 48.12 90 PRO A C 1
ATOM 704 O O . PRO A 1 90 ? 4.109 5.697 2.903 1.00 48.12 90 PRO A O 1
ATOM 707 N N . ILE A 1 91 ? 5.033 4.065 1.640 1.00 53.59 91 ILE A N 1
ATOM 708 C CA . ILE A 1 91 ? 6.362 4.658 1.440 1.00 53.59 91 ILE A CA 1
ATOM 709 C C . ILE A 1 91 ? 6.281 6.015 0.714 1.00 53.59 91 ILE A C 1
ATOM 711 O O . ILE A 1 91 ? 7.228 6.788 0.735 1.00 53.59 91 ILE A O 1
ATOM 715 N N . ASP A 1 92 ? 5.120 6.361 0.152 1.00 54.88 92 ASP A N 1
ATOM 716 C CA . ASP A 1 92 ? 4.768 7.613 -0.523 1.00 54.88 92 ASP A CA 1
ATOM 717 C C . ASP A 1 92 ? 4.729 8.874 0.384 1.00 54.88 92 ASP A C 1
ATOM 719 O O . ASP A 1 92 ? 3.814 9.695 0.314 1.00 54.88 92 ASP A O 1
ATOM 723 N N . ARG A 1 93 ? 5.706 9.039 1.280 1.00 62.41 93 ARG A N 1
ATOM 724 C CA . ARG A 1 93 ? 5.879 10.258 2.091 1.00 62.41 93 ARG A CA 1
ATOM 725 C C . ARG A 1 93 ? 6.748 11.306 1.404 1.00 62.41 93 ARG A C 1
ATOM 727 O O . ARG A 1 93 ? 6.631 12.483 1.723 1.00 62.41 93 ARG A O 1
ATOM 734 N N . THR A 1 94 ? 7.603 10.886 0.474 1.00 69.56 94 THR A N 1
ATOM 735 C CA . THR A 1 94 ? 8.535 11.750 -0.259 1.00 69.56 94 THR A CA 1
ATOM 736 C C . THR A 1 94 ? 8.336 11.592 -1.769 1.00 69.56 94 THR A C 1
ATOM 738 O O . THR A 1 94 ? 7.936 10.529 -2.255 1.00 69.56 94 THR A O 1
ATOM 741 N N . ASP A 1 95 ? 8.612 12.644 -2.542 1.00 77.25 95 ASP A N 1
ATOM 742 C CA . ASP A 1 95 ? 8.489 12.605 -4.008 1.00 77.25 95 ASP A CA 1
ATOM 743 C C . ASP A 1 95 ? 9.336 11.503 -4.684 1.00 77.25 95 ASP A C 1
ATOM 745 O O . ASP A 1 95 ? 8.819 10.833 -5.591 1.00 77.25 95 ASP A O 1
ATOM 749 N N . PRO A 1 96 ? 10.583 11.219 -4.246 1.00 79.56 96 PRO A N 1
ATOM 750 C CA . PRO A 1 96 ? 11.371 10.113 -4.791 1.00 79.56 96 PRO A CA 1
ATOM 751 C C . PRO A 1 96 ? 10.735 8.746 -4.522 1.00 79.56 96 PRO A C 1
ATOM 753 O O . PRO A 1 96 ? 10.670 7.892 -5.410 1.00 79.56 96 PRO A O 1
ATOM 756 N N . ALA A 1 97 ? 10.174 8.555 -3.329 1.00 80.00 97 ALA A N 1
ATOM 757 C CA . ALA A 1 97 ? 9.495 7.324 -2.963 1.00 80.00 97 ALA A CA 1
ATOM 758 C C . ALA A 1 97 ? 8.239 7.077 -3.816 1.00 80.00 97 ALA A C 1
ATOM 760 O O . ALA A 1 97 ? 8.022 5.965 -4.315 1.00 80.00 97 ALA A O 1
ATOM 761 N N . ARG A 1 98 ? 7.460 8.134 -4.090 1.00 82.25 98 ARG A N 1
ATOM 762 C CA . ARG A 1 98 ? 6.329 8.090 -5.032 1.00 82.25 98 ARG A CA 1
ATOM 763 C C . ARG A 1 98 ? 6.771 7.670 -6.427 1.00 82.25 98 ARG A C 1
ATOM 765 O O . ARG A 1 98 ? 6.106 6.865 -7.082 1.00 82.25 98 ARG A O 1
ATOM 772 N N . LYS A 1 99 ? 7.889 8.226 -6.897 1.00 83.81 99 LYS A N 1
ATOM 773 C CA . LYS A 1 99 ? 8.448 7.952 -8.226 1.00 83.81 99 LYS A CA 1
ATOM 774 C C . LYS A 1 99 ? 8.879 6.493 -8.355 1.00 83.81 99 LYS A C 1
ATOM 776 O O . LYS A 1 99 ? 8.487 5.832 -9.318 1.00 83.81 99 LYS A O 1
ATOM 781 N N . LEU A 1 100 ? 9.601 5.974 -7.363 1.00 86.31 100 LEU A N 1
ATOM 782 C CA . LEU A 1 100 ? 10.007 4.571 -7.310 1.00 86.31 100 LEU A CA 1
ATOM 783 C C . LEU A 1 100 ? 8.785 3.638 -7.295 1.00 86.31 100 LEU A C 1
ATOM 785 O O . LEU A 1 100 ? 8.715 2.681 -8.069 1.00 86.31 100 LEU A O 1
ATOM 789 N N . ARG A 1 101 ? 7.775 3.960 -6.477 1.00 87.19 101 ARG A N 1
ATOM 790 C CA . ARG A 1 101 ? 6.536 3.181 -6.381 1.00 87.19 101 ARG A CA 1
ATOM 791 C C . ARG A 1 101 ? 5.744 3.163 -7.688 1.00 87.19 101 ARG A C 1
ATOM 793 O O . ARG A 1 101 ? 5.295 2.098 -8.111 1.00 87.19 101 ARG A O 1
ATOM 800 N N . LYS A 1 102 ? 5.591 4.314 -8.349 1.00 86.31 102 LYS A N 1
ATOM 801 C CA . LYS A 1 102 ? 4.936 4.406 -9.665 1.00 86.31 102 LYS A CA 1
ATOM 802 C C . LYS A 1 102 ? 5.648 3.541 -10.700 1.00 86.31 102 LYS A C 1
ATOM 804 O O . LYS A 1 102 ? 4.986 2.838 -11.460 1.00 86.31 102 LYS A O 1
ATOM 809 N N . LEU A 1 103 ? 6.980 3.561 -10.709 1.00 86.44 103 LEU A N 1
ATOM 810 C CA . LEU A 1 103 ? 7.766 2.760 -11.639 1.00 86.44 103 LEU A CA 1
ATOM 811 C C . LEU A 1 103 ? 7.591 1.251 -11.394 1.00 86.44 103 LEU A C 1
ATOM 813 O O . LEU A 1 103 ? 7.392 0.490 -12.339 1.00 86.44 103 LEU A O 1
ATOM 817 N N . TRP A 1 104 ? 7.569 0.830 -10.128 1.00 89.12 104 TRP A N 1
ATOM 818 C CA . TRP A 1 104 ? 7.287 -0.555 -9.740 1.00 89.12 104 TRP A CA 1
ATOM 819 C C . TRP A 1 104 ? 5.916 -1.036 -10.226 1.00 89.12 104 TRP A C 1
ATOM 821 O O . TRP A 1 104 ? 5.795 -2.096 -10.837 1.00 89.12 104 TRP A O 1
ATOM 831 N N . LEU A 1 105 ? 4.873 -0.232 -10.002 1.00 86.12 105 LEU A N 1
ATOM 832 C CA . LEU A 1 105 ? 3.515 -0.572 -10.428 1.00 86.12 105 LEU A CA 1
ATOM 833 C C . LEU A 1 105 ? 3.386 -0.662 -11.952 1.00 86.12 105 LEU A C 1
ATOM 835 O O . LEU A 1 105 ? 2.658 -1.518 -12.446 1.00 86.12 105 LEU A O 1
ATOM 839 N N . ARG A 1 106 ? 4.122 0.166 -12.702 1.00 83.25 106 ARG A N 1
ATOM 840 C CA . ARG A 1 106 ? 4.183 0.067 -14.169 1.00 83.25 106 ARG A CA 1
ATOM 841 C C . ARG A 1 106 ? 4.834 -1.233 -14.629 1.00 83.25 106 ARG A C 1
ATOM 843 O O . ARG A 1 106 ? 4.281 -1.904 -15.492 1.00 83.25 106 ARG A O 1
ATOM 850 N N . GLY A 1 107 ? 5.957 -1.622 -14.024 1.00 84.25 107 GLY A N 1
ATOM 851 C CA . GLY A 1 107 ? 6.596 -2.906 -14.325 1.00 84.25 107 GLY A CA 1
ATOM 852 C C . GLY A 1 107 ? 5.690 -4.104 -14.013 1.00 84.25 107 GLY A C 1
ATOM 853 O O . GLY A 1 107 ? 5.698 -5.085 -14.753 1.00 84.25 107 GLY A O 1
ATOM 854 N N . HIS A 1 108 ? 4.858 -4.003 -12.971 1.00 86.38 108 HIS A N 1
ATOM 855 C CA . HIS A 1 108 ? 3.833 -5.005 -12.670 1.00 86.38 108 HIS A CA 1
ATOM 856 C C . HIS A 1 108 ? 2.692 -5.002 -13.696 1.00 86.38 108 HIS A C 1
ATOM 858 O O . HIS A 1 108 ? 2.296 -6.060 -14.167 1.00 86.38 108 HIS A O 1
ATOM 864 N N . ALA A 1 109 ? 2.187 -3.829 -14.090 1.00 81.62 109 ALA A N 1
ATOM 865 C CA . ALA A 1 109 ? 1.140 -3.717 -15.108 1.00 81.62 109 ALA A CA 1
ATOM 866 C C . ALA A 1 109 ? 1.577 -4.287 -16.467 1.00 81.62 109 ALA A C 1
ATOM 868 O O . ALA A 1 109 ? 0.758 -4.851 -17.185 1.00 81.62 109 ALA A O 1
ATOM 869 N N . LEU A 1 110 ? 2.867 -4.176 -16.797 1.00 79.50 110 LEU A N 1
ATOM 870 C CA . LEU A 1 110 ? 3.436 -4.799 -17.987 1.00 79.50 110 LEU A CA 1
ATOM 871 C C . LEU A 1 110 ? 3.644 -6.315 -17.825 1.00 79.50 110 LEU A C 1
ATOM 873 O O . LEU A 1 110 ? 3.805 -7.004 -18.819 1.00 79.50 110 LEU A O 1
ATOM 877 N N . GLY A 1 111 ? 3.645 -6.849 -16.602 1.00 83.31 111 GLY A N 1
ATOM 878 C CA . GLY A 1 111 ? 3.871 -8.272 -16.325 1.00 83.31 111 GLY A CA 1
ATOM 879 C C . GLY A 1 111 ? 5.336 -8.670 -16.100 1.00 83.31 111 GLY A C 1
ATOM 880 O O . GLY A 1 111 ? 5.619 -9.854 -15.947 1.00 83.31 111 GLY A O 1
ATOM 881 N N . ILE A 1 112 ? 6.270 -7.711 -16.034 1.00 85.19 112 ILE A N 1
ATOM 882 C CA . ILE A 1 112 ? 7.682 -7.980 -15.684 1.00 85.19 112 ILE A CA 1
ATOM 883 C C . ILE A 1 112 ? 7.808 -8.316 -14.195 1.00 85.19 112 ILE A C 1
ATOM 885 O O . ILE A 1 112 ? 8.557 -9.204 -13.791 1.00 85.19 112 ILE A O 1
ATOM 889 N N . ILE A 1 113 ? 7.086 -7.573 -13.357 1.00 88.38 113 ILE A N 1
ATOM 890 C CA . ILE A 1 113 ? 7.091 -7.752 -11.906 1.00 88.38 113 ILE A CA 1
ATOM 891 C C . ILE A 1 113 ? 5.880 -8.594 -11.519 1.00 88.38 113 ILE A C 1
ATOM 893 O O . ILE A 1 113 ? 4.752 -8.244 -11.844 1.00 88.38 113 ILE A O 1
ATOM 897 N N . GLN A 1 114 ? 6.109 -9.669 -10.766 1.00 85.00 114 GLN A N 1
ATOM 898 C CA . GLN A 1 114 ? 5.047 -10.589 -10.352 1.00 85.00 114 GLN A CA 1
ATOM 899 C C . GLN A 1 114 ? 4.132 -10.021 -9.258 1.00 85.00 114 GLN A C 1
ATOM 901 O O . GLN A 1 114 ? 2.946 -10.329 -9.234 1.00 85.00 114 GLN A O 1
ATOM 906 N N . SER A 1 115 ? 4.679 -9.242 -8.319 1.00 83.69 115 SER A N 1
ATOM 907 C CA . SER A 1 115 ? 3.932 -8.750 -7.158 1.00 83.69 115 SER A CA 1
ATOM 908 C C . SER A 1 115 ? 3.932 -7.224 -7.100 1.00 83.69 115 SER A C 1
ATOM 910 O O . SER A 1 115 ? 5.005 -6.611 -7.067 1.00 83.69 115 SER A O 1
ATOM 912 N N . PRO A 1 116 ? 2.754 -6.582 -7.021 1.00 84.56 116 PRO A N 1
ATOM 913 C CA . PRO A 1 116 ? 2.665 -5.148 -6.842 1.00 84.56 116 PRO A CA 1
ATOM 914 C C . PRO A 1 116 ? 2.848 -4.768 -5.372 1.00 84.56 116 PRO A C 1
ATOM 916 O O . PRO A 1 116 ? 2.765 -3.587 -5.065 1.00 84.56 116 PRO A O 1
ATOM 919 N N . GLU A 1 117 ? 3.062 -5.707 -4.450 1.00 82.19 117 GLU A N 1
ATOM 920 C CA . GLU A 1 117 ? 3.151 -5.410 -3.022 1.00 82.19 117 GLU A CA 1
ATOM 921 C C . GLU A 1 117 ? 4.344 -4.509 -2.698 1.00 82.19 117 GLU A C 1
ATOM 923 O O . GLU A 1 117 ? 5.410 -4.571 -3.313 1.00 82.19 117 GLU A O 1
ATOM 928 N N . GLU A 1 118 ? 4.157 -3.636 -1.717 1.00 78.12 118 GLU A N 1
ATOM 929 C CA . GLU A 1 118 ? 5.188 -2.678 -1.330 1.00 78.12 118 GLU A CA 1
ATOM 930 C C . GLU A 1 118 ? 6.331 -3.352 -0.571 1.00 78.12 118 GLU A C 1
ATOM 932 O O . GLU A 1 118 ? 7.479 -3.005 -0.797 1.00 78.12 118 GLU A O 1
ATOM 937 N N . SER A 1 119 ? 6.057 -4.393 0.221 1.00 78.12 119 SER A N 1
ATOM 938 C CA . SER A 1 119 ? 7.105 -5.212 0.845 1.00 78.12 119 SER A CA 1
ATOM 939 C C . SER A 1 119 ? 8.075 -5.801 -0.186 1.00 78.12 119 SER A C 1
ATOM 941 O O . SER A 1 119 ? 9.281 -5.811 0.047 1.00 78.12 119 SER A O 1
ATOM 943 N N . ALA A 1 120 ? 7.571 -6.217 -1.355 1.00 82.69 120 ALA A N 1
ATOM 944 C CA . ALA A 1 120 ? 8.392 -6.717 -2.454 1.00 82.69 120 ALA A CA 1
ATOM 945 C C . ALA A 1 120 ? 9.256 -5.611 -3.079 1.00 82.69 120 ALA A C 1
ATOM 947 O O . ALA A 1 120 ? 10.444 -5.832 -3.328 1.00 82.69 120 ALA A O 1
ATOM 948 N N . LEU A 1 121 ? 8.691 -4.409 -3.266 1.00 86.19 121 LEU A N 1
ATOM 949 C CA . LEU A 1 121 ? 9.467 -3.234 -3.670 1.00 86.19 121 LEU A CA 1
ATOM 950 C C . LEU A 1 121 ? 10.562 -2.937 -2.642 1.00 86.19 121 LEU A C 1
ATOM 952 O O . LEU A 1 121 ? 11.702 -2.672 -3.019 1.00 86.19 121 LEU A O 1
ATOM 956 N N . CYS A 1 122 ? 10.239 -3.028 -1.353 1.00 80.62 122 CYS A N 1
ATOM 957 C CA . CYS A 1 122 ? 11.199 -2.771 -0.299 1.00 80.62 122 CYS A CA 1
ATOM 958 C C . CYS A 1 122 ? 12.362 -3.761 -0.332 1.00 80.62 122 CYS A C 1
ATOM 960 O O . CYS A 1 122 ? 13.523 -3.348 -0.277 1.00 80.62 122 CYS A O 1
ATOM 962 N N . SER A 1 123 ? 12.068 -5.062 -0.447 1.00 81.25 123 SER A N 1
ATOM 963 C CA . SER A 1 123 ? 13.086 -6.122 -0.547 1.00 81.25 123 SER A CA 1
ATOM 964 C C . SER A 1 123 ? 14.001 -5.897 -1.738 1.00 81.25 123 SER A C 1
ATOM 966 O O . SER A 1 123 ? 15.221 -6.023 -1.635 1.00 81.25 123 SER A O 1
ATOM 968 N N . TRP A 1 124 ? 13.416 -5.499 -2.865 1.00 86.00 124 TRP A N 1
ATOM 969 C CA . TRP A 1 124 ? 14.159 -5.209 -4.080 1.00 86.00 124 TRP A CA 1
ATOM 970 C C . TRP A 1 124 ? 15.036 -3.948 -3.949 1.00 86.00 124 TRP A C 1
ATOM 972 O O . TRP A 1 124 ? 16.204 -3.952 -4.344 1.00 86.00 124 TRP A O 1
ATOM 982 N N . ALA A 1 125 ? 14.507 -2.867 -3.369 1.00 82.25 125 ALA A N 1
ATOM 983 C CA . ALA A 1 125 ? 15.208 -1.588 -3.245 1.00 82.25 125 ALA A CA 1
ATOM 984 C C . ALA A 1 125 ? 16.340 -1.641 -2.207 1.00 82.25 125 ALA A C 1
ATOM 986 O O . ALA A 1 125 ? 17.453 -1.197 -2.484 1.00 82.25 125 ALA A O 1
ATOM 987 N N . SER A 1 126 ? 16.099 -2.257 -1.052 1.00 74.06 126 SER A N 1
ATOM 988 C CA . SER A 1 126 ? 17.116 -2.446 -0.006 1.00 74.06 126 SER A CA 1
ATOM 989 C C . SER A 1 126 ? 18.147 -3.533 -0.336 1.00 74.06 126 SER A C 1
ATOM 991 O O . SER A 1 126 ? 19.123 -3.688 0.393 1.00 74.06 126 SER A O 1
ATOM 993 N N . ASN A 1 127 ? 17.933 -4.306 -1.412 1.00 72.38 127 ASN A N 1
ATOM 994 C CA . ASN A 1 127 ? 18.715 -5.501 -1.746 1.00 72.38 127 ASN A CA 1
ATOM 995 C C . ASN A 1 127 ? 18.804 -6.503 -0.570 1.00 72.38 127 ASN A C 1
ATOM 997 O O . ASN A 1 127 ? 19.787 -7.229 -0.423 1.00 72.38 127 ASN A O 1
ATOM 1001 N N . SER A 1 128 ? 17.777 -6.525 0.287 1.00 56.69 128 SER A N 1
ATOM 1002 C CA . SER A 1 128 ? 17.717 -7.313 1.517 1.00 56.69 128 SER A CA 1
ATOM 1003 C C . SER A 1 128 ? 16.489 -8.219 1.522 1.00 56.69 128 SER A C 1
ATOM 1005 O O . SER A 1 128 ? 15.407 -7.848 1.068 1.00 56.69 128 SER A O 1
ATOM 1007 N N . ARG A 1 129 ? 16.649 -9.433 2.057 1.00 54.09 129 ARG A N 1
ATOM 1008 C CA . ARG A 1 129 ? 15.567 -10.427 2.205 1.00 54.09 129 ARG A CA 1
ATOM 1009 C C . ARG A 1 129 ? 14.977 -10.461 3.622 1.00 54.09 129 ARG A C 1
ATOM 1011 O O . ARG A 1 129 ? 14.391 -11.467 4.006 1.00 54.09 129 ARG A O 1
ATOM 1018 N N . SER A 1 130 ? 15.186 -9.420 4.428 1.00 44.28 130 SER A N 1
ATOM 1019 C CA . SER A 1 130 ? 14.682 -9.381 5.807 1.00 44.28 130 SER A CA 1
ATOM 1020 C C . SER A 1 130 ? 13.155 -9.213 5.857 1.00 44.28 130 SER A C 1
ATOM 1022 O O . SER A 1 130 ? 12.527 -8.867 4.866 1.00 44.28 130 SER A O 1
ATOM 1024 N N . ALA A 1 131 ? 12.527 -9.474 7.007 1.00 50.62 131 ALA A N 1
ATOM 1025 C CA . ALA A 1 131 ? 11.083 -9.269 7.189 1.00 50.62 131 ALA A CA 1
ATOM 1026 C C . ALA A 1 131 ? 10.712 -7.794 7.464 1.00 50.62 131 ALA A C 1
ATOM 1028 O O . ALA A 1 131 ? 9.579 -7.385 7.228 1.00 50.62 131 ALA A O 1
ATOM 1029 N N . ASN A 1 132 ? 11.674 -6.975 7.909 1.00 56.50 132 ASN A N 1
ATOM 1030 C CA . ASN A 1 132 ? 11.466 -5.583 8.336 1.00 56.50 132 ASN A CA 1
ATOM 1031 C C . ASN A 1 132 ? 11.841 -4.566 7.249 1.00 56.50 132 ASN A C 1
ATOM 1033 O O . ASN A 1 132 ? 12.439 -3.528 7.527 1.00 56.50 132 ASN A O 1
ATOM 1037 N N . VAL A 1 133 ? 11.539 -4.869 5.987 1.00 58.78 133 VAL A N 1
ATOM 1038 C CA . VAL A 1 133 ? 12.111 -4.103 4.873 1.00 58.78 133 VAL A CA 1
ATOM 1039 C C . VAL A 1 133 ? 11.519 -2.710 4.709 1.00 58.78 133 VAL A C 1
ATOM 1041 O O . VAL A 1 133 ? 12.188 -1.810 4.210 1.00 58.78 133 VAL A O 1
ATOM 1044 N N . THR A 1 134 ? 10.290 -2.488 5.165 1.00 58.31 134 THR A N 1
ATOM 1045 C CA . THR A 1 134 ? 9.662 -1.164 5.087 1.00 58.31 134 THR A CA 1
ATOM 1046 C C . THR A 1 134 ? 10.432 -0.120 5.905 1.00 58.31 134 THR A C 1
ATOM 1048 O O . THR A 1 134 ? 10.551 1.016 5.462 1.00 58.31 134 THR A O 1
ATOM 1051 N N . ALA A 1 135 ? 11.048 -0.513 7.027 1.00 58.03 135 ALA A N 1
ATOM 1052 C CA . ALA A 1 135 ? 11.896 0.373 7.828 1.00 58.03 135 ALA A CA 1
ATOM 1053 C C . ALA A 1 135 ? 13.225 0.724 7.130 1.00 58.03 135 ALA A C 1
ATOM 1055 O O . ALA A 1 135 ? 13.792 1.782 7.380 1.00 58.03 135 ALA A O 1
ATOM 1056 N N . LEU A 1 136 ? 13.717 -0.133 6.225 1.00 58.25 136 LEU A N 1
ATOM 1057 C CA . LEU A 1 136 ? 14.974 0.116 5.512 1.00 58.25 136 LEU A CA 1
ATOM 1058 C C . LEU A 1 136 ? 14.850 1.240 4.478 1.00 58.25 136 LEU A C 1
ATOM 1060 O O . LEU A 1 136 ? 15.825 1.947 4.265 1.00 58.25 136 LEU A O 1
ATOM 1064 N N . LEU A 1 137 ? 13.672 1.453 3.879 1.00 65.50 137 LEU A N 1
ATOM 1065 C CA . LEU A 1 137 ? 13.452 2.622 3.013 1.00 65.50 137 LEU A CA 1
ATOM 1066 C C . LEU A 1 137 ? 13.215 3.913 3.786 1.00 65.50 137 LEU A C 1
ATOM 1068 O O . LEU A 1 137 ? 13.500 4.984 3.263 1.00 65.50 137 LEU A O 1
ATOM 1072 N N . GLU A 1 138 ? 12.739 3.836 5.028 1.00 65.81 138 GLU A N 1
ATOM 1073 C CA . GLU A 1 138 ? 12.670 5.018 5.895 1.00 65.81 138 GLU A CA 1
ATOM 1074 C C . GLU A 1 138 ? 14.075 5.546 6.251 1.00 65.81 138 GLU A C 1
ATOM 1076 O O . GLU A 1 138 ? 14.209 6.717 6.593 1.00 65.81 138 GLU A O 1
ATOM 1081 N N . ALA A 1 139 ? 15.119 4.716 6.112 1.00 68.62 139 ALA A N 1
ATOM 1082 C CA . ALA A 1 139 ? 16.519 5.084 6.326 1.00 68.62 139 ALA A CA 1
ATOM 1083 C C . ALA A 1 139 ? 17.248 5.595 5.064 1.00 68.62 139 ALA A C 1
ATOM 1085 O O . ALA A 1 139 ? 18.423 5.940 5.159 1.00 68.62 139 ALA A O 1
ATOM 1086 N N . PHE A 1 140 ? 16.595 5.632 3.894 1.00 76.25 140 PHE A N 1
ATOM 1087 C CA . PHE A 1 140 ? 17.235 6.082 2.652 1.00 76.25 140 PHE A CA 1
ATOM 1088 C C . PHE A 1 140 ? 17.552 7.579 2.694 1.00 76.25 140 PHE A C 1
ATOM 1090 O O . PHE A 1 140 ? 16.658 8.409 2.896 1.00 76.25 140 PHE A O 1
ATOM 1097 N N . GLY A 1 141 ? 18.809 7.919 2.406 1.00 77.44 141 GLY A N 1
ATOM 1098 C CA . GLY A 1 141 ? 19.214 9.280 2.078 1.00 77.44 141 GLY A CA 1
ATOM 1099 C C . GLY A 1 141 ? 18.818 9.675 0.646 1.00 77.44 141 GLY A C 1
ATOM 1100 O O . GLY A 1 141 ? 18.366 8.833 -0.133 1.00 77.44 141 GLY A O 1
ATOM 1101 N N . PRO A 1 142 ? 18.984 10.954 0.261 1.00 74.62 142 PRO A 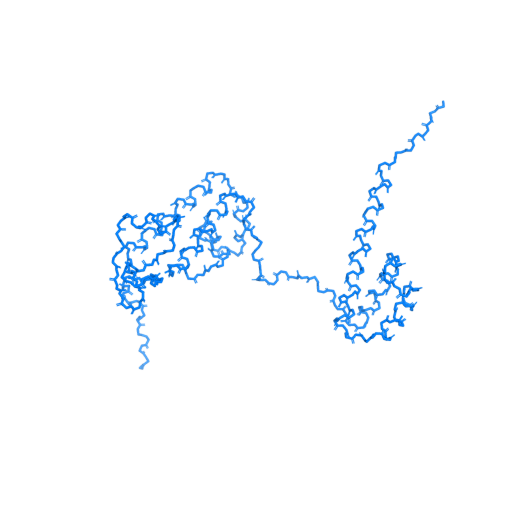N 1
ATOM 1102 C CA . PRO A 1 142 ? 18.681 11.434 -1.092 1.00 74.62 142 PRO A CA 1
ATOM 1103 C C . PRO A 1 142 ? 19.382 10.632 -2.201 1.00 74.62 142 PRO A C 1
ATOM 1105 O O . PRO A 1 142 ? 18.730 10.213 -3.156 1.00 74.62 142 PRO A O 1
ATOM 1108 N N . ASP A 1 143 ? 20.672 10.335 -2.027 1.00 78.69 143 ASP A N 1
ATOM 1109 C CA . ASP A 1 143 ? 21.467 9.585 -3.008 1.00 78.69 143 ASP A CA 1
ATOM 1110 C C . ASP A 1 143 ? 20.994 8.129 -3.154 1.00 78.69 143 ASP A C 1
ATOM 1112 O O . ASP A 1 143 ? 20.996 7.573 -4.256 1.00 78.69 143 ASP A O 1
ATOM 1116 N N . ASP A 1 144 ? 20.519 7.517 -2.063 1.00 81.38 144 ASP A N 1
ATOM 1117 C CA . ASP A 1 144 ? 19.981 6.153 -2.076 1.00 81.38 144 ASP A CA 1
ATOM 1118 C C . ASP A 1 144 ? 18.700 6.067 -2.912 1.00 81.38 144 ASP A C 1
ATOM 1120 O O . ASP A 1 144 ? 18.479 5.087 -3.633 1.00 81.38 144 ASP A O 1
ATOM 1124 N N . TRP A 1 145 ? 17.861 7.107 -2.856 1.00 83.12 145 TRP A N 1
ATOM 1125 C CA . TRP A 1 145 ? 16.642 7.185 -3.657 1.00 83.12 145 TRP A CA 1
ATOM 1126 C C . TRP A 1 145 ? 16.947 7.254 -5.150 1.00 83.12 145 TRP A C 1
ATOM 1128 O O . TRP A 1 145 ? 16.375 6.477 -5.922 1.00 83.12 145 TRP A O 1
ATOM 1138 N N . ASP A 1 146 ? 17.852 8.140 -5.562 1.00 81.31 146 ASP A N 1
ATOM 1139 C CA . ASP A 1 146 ? 18.224 8.281 -6.970 1.00 81.31 146 ASP A CA 1
ATOM 1140 C C . ASP A 1 146 ? 18.925 7.024 -7.491 1.00 81.31 146 ASP A C 1
ATOM 1142 O O . ASP A 1 146 ? 18.570 6.511 -8.558 1.00 81.31 146 ASP A O 1
ATOM 1146 N N . ALA A 1 147 ? 19.831 6.440 -6.701 1.00 84.31 147 ALA A N 1
ATOM 1147 C CA . ALA A 1 147 ? 20.480 5.180 -7.040 1.00 84.31 147 ALA A CA 1
ATOM 1148 C C . ALA A 1 147 ? 19.467 4.031 -7.200 1.00 84.31 147 ALA A C 1
ATOM 1150 O O . ALA A 1 147 ? 19.542 3.265 -8.168 1.00 84.31 147 ALA A O 1
ATOM 1151 N N . ALA A 1 148 ? 18.489 3.910 -6.295 1.00 85.69 148 ALA A N 1
ATOM 1152 C CA . ALA A 1 148 ? 17.452 2.883 -6.373 1.00 85.69 148 ALA A CA 1
ATOM 1153 C C . ALA A 1 148 ? 16.535 3.072 -7.589 1.00 85.69 148 ALA A C 1
ATOM 1155 O O . ALA A 1 148 ? 16.211 2.098 -8.279 1.00 85.69 148 ALA A O 1
ATOM 1156 N N . ILE A 1 149 ? 16.150 4.316 -7.886 1.00 85.50 149 ILE A N 1
ATOM 1157 C CA . ILE A 1 149 ? 15.337 4.661 -9.055 1.00 85.50 149 ILE A CA 1
ATOM 1158 C C . ILE A 1 149 ? 16.094 4.328 -10.344 1.00 85.50 149 ILE A C 1
ATOM 1160 O O . ILE A 1 149 ? 15.553 3.625 -11.198 1.00 85.50 149 ILE A O 1
ATOM 1164 N N . GLU A 1 150 ? 17.345 4.764 -10.488 1.00 85.50 150 GLU A N 1
ATOM 1165 C CA . GLU A 1 150 ? 18.158 4.482 -11.677 1.00 85.50 150 GLU A CA 1
ATOM 1166 C C . GLU A 1 150 ? 18.440 2.988 -11.851 1.00 85.50 150 GLU A C 1
ATOM 1168 O O . GLU A 1 150 ? 18.369 2.453 -12.963 1.00 85.50 150 GLU A O 1
ATOM 1173 N N . ARG A 1 151 ? 18.679 2.267 -10.751 1.00 87.94 151 ARG A N 1
ATOM 1174 C CA . ARG A 1 151 ? 18.814 0.809 -10.788 1.00 87.94 151 ARG A CA 1
ATOM 1175 C C . ARG A 1 151 ? 17.531 0.144 -11.282 1.00 87.94 151 ARG A C 1
ATOM 1177 O O . ARG A 1 151 ? 17.614 -0.787 -12.085 1.00 87.94 151 ARG A O 1
ATOM 1184 N N . LEU A 1 152 ? 16.358 0.626 -10.856 1.00 87.75 152 LEU A N 1
ATOM 1185 C CA . LEU A 1 152 ? 15.072 0.047 -11.258 1.00 87.75 152 LEU A CA 1
ATOM 1186 C C . LEU A 1 152 ? 14.819 0.285 -12.743 1.00 87.75 152 LEU A C 1
ATOM 1188 O O . LEU A 1 152 ? 14.411 -0.635 -13.449 1.00 87.75 152 LEU A O 1
ATOM 1192 N N . LYS A 1 153 ? 15.144 1.484 -13.239 1.00 84.75 153 LYS A N 1
ATOM 1193 C CA . LYS A 1 153 ? 15.072 1.806 -14.669 1.00 84.75 153 LYS A CA 1
ATOM 1194 C C . LYS A 1 153 ? 15.938 0.876 -15.506 1.00 84.75 153 LYS A C 1
ATOM 1196 O O . LYS A 1 153 ? 15.440 0.273 -16.451 1.00 84.75 153 LYS A O 1
ATOM 1201 N N . LYS A 1 154 ? 17.221 0.736 -15.153 1.00 85.12 154 LYS A N 1
ATOM 1202 C CA . LYS A 1 154 ? 18.167 -0.125 -15.882 1.00 85.12 154 LYS A CA 1
ATOM 1203 C C . LYS A 1 154 ? 17.724 -1.585 -15.868 1.00 85.12 154 LYS A C 1
ATOM 1205 O O . LYS A 1 154 ? 17.837 -2.271 -16.882 1.00 85.12 154 LYS A O 1
ATOM 1210 N N . TRP A 1 155 ? 17.208 -2.053 -14.730 1.00 87.19 155 TRP A N 1
ATOM 1211 C CA . TRP A 1 155 ? 16.687 -3.409 -14.601 1.00 87.19 155 TRP A CA 1
ATOM 1212 C C . TRP A 1 155 ? 15.466 -3.633 -15.499 1.00 87.19 155 TRP A C 1
ATOM 1214 O O . TRP A 1 155 ? 15.501 -4.547 -16.317 1.00 87.19 155 TRP A O 1
ATOM 1224 N N . LEU A 1 156 ? 14.448 -2.767 -15.426 1.00 84.25 156 LEU A N 1
ATOM 1225 C CA . LEU A 1 156 ? 13.259 -2.855 -16.282 1.00 84.25 156 LEU A CA 1
ATOM 1226 C C . LEU A 1 156 ? 13.618 -2.768 -17.767 1.00 84.25 156 LEU A C 1
ATOM 1228 O O . LEU A 1 156 ? 13.123 -3.563 -18.557 1.00 84.25 156 LEU A O 1
ATOM 1232 N N . TYR A 1 157 ? 14.517 -1.855 -18.145 1.00 80.94 157 TYR A N 1
ATOM 1233 C CA . TYR A 1 157 ? 14.999 -1.738 -19.521 1.00 80.94 157 TYR A CA 1
ATOM 1234 C C . TYR A 1 157 ? 15.610 -3.053 -20.015 1.00 80.94 157 TYR A C 1
ATOM 1236 O O . TYR A 1 157 ? 15.275 -3.516 -21.102 1.00 80.94 157 TYR A O 1
ATOM 1244 N N . ARG A 1 158 ? 16.466 -3.691 -19.207 1.00 83.00 158 ARG A N 1
ATOM 1245 C CA . ARG A 1 158 ? 17.064 -4.981 -19.563 1.00 83.00 158 ARG A CA 1
ATOM 1246 C C . ARG A 1 158 ? 16.001 -6.069 -19.742 1.00 83.00 158 ARG A C 1
ATOM 1248 O O . ARG A 1 158 ? 16.058 -6.780 -20.737 1.00 83.00 158 ARG A O 1
ATOM 1255 N N . GLU A 1 159 ? 15.043 -6.185 -18.822 1.00 84.62 159 GLU A N 1
ATOM 1256 C CA . GLU A 1 159 ? 13.966 -7.186 -18.921 1.00 84.62 159 GLU A CA 1
ATOM 1257 C C . GLU A 1 159 ? 13.103 -6.967 -20.171 1.00 84.62 159 GLU A C 1
ATOM 1259 O O . GLU A 1 159 ? 12.792 -7.916 -20.886 1.00 84.62 159 GLU A O 1
ATOM 1264 N N . ILE A 1 160 ? 12.780 -5.712 -20.500 1.00 79.38 160 ILE A N 1
ATOM 1265 C CA . ILE A 1 160 ? 12.043 -5.354 -21.720 1.00 79.38 160 ILE A CA 1
ATOM 1266 C C . ILE A 1 160 ? 12.795 -5.818 -22.974 1.00 79.38 160 ILE A C 1
ATOM 1268 O O . ILE A 1 160 ? 12.185 -6.416 -23.854 1.00 79.38 160 ILE A O 1
ATOM 1272 N N . GLN A 1 161 ? 14.108 -5.580 -23.043 1.00 77.69 161 GLN A N 1
ATOM 1273 C CA . GLN A 1 161 ? 14.944 -5.984 -24.183 1.00 77.69 161 GLN A CA 1
ATOM 1274 C C . GLN A 1 161 ? 15.120 -7.506 -24.290 1.00 77.69 161 GLN A C 1
ATOM 1276 O O . GLN A 1 161 ? 15.296 -8.034 -25.382 1.00 77.69 161 GLN A O 1
ATOM 1281 N N . GLN A 1 162 ? 15.083 -8.213 -23.160 1.00 80.12 162 GLN A N 1
ATOM 1282 C CA . GLN A 1 162 ? 15.195 -9.672 -23.105 1.00 80.12 162 GLN A CA 1
ATOM 1283 C C . GLN A 1 162 ? 13.860 -10.389 -23.326 1.00 80.12 162 GLN A C 1
ATOM 1285 O O . GLN A 1 162 ? 13.841 -11.612 -23.422 1.00 80.12 162 GLN A O 1
ATOM 1290 N N . GLY A 1 163 ? 12.742 -9.666 -23.369 1.00 76.75 163 GLY A N 1
ATOM 1291 C CA . GLY A 1 163 ? 11.422 -10.249 -23.556 1.00 76.75 163 GLY A CA 1
ATOM 1292 C C . GLY A 1 163 ? 10.782 -9.889 -24.884 1.00 76.75 163 GLY A C 1
ATOM 1293 O O . GLY A 1 163 ? 11.324 -9.169 -25.720 1.00 76.75 163 GLY A O 1
ATOM 1294 N N . ARG A 1 164 ? 9.573 -10.405 -25.058 1.00 77.94 164 ARG A N 1
ATOM 1295 C CA . ARG A 1 164 ? 8.676 -10.090 -26.163 1.00 77.94 164 ARG A CA 1
ATOM 1296 C C . ARG A 1 164 ? 7.415 -9.473 -25.581 1.00 77.94 164 ARG A C 1
ATOM 1298 O O . ARG A 1 164 ? 6.869 -9.999 -24.610 1.00 77.94 164 ARG A O 1
ATOM 1305 N N . LEU A 1 165 ? 6.943 -8.382 -26.175 1.00 75.69 165 LEU A N 1
ATOM 1306 C CA . LEU A 1 165 ? 5.618 -7.862 -25.864 1.00 75.69 165 LEU A CA 1
ATOM 1307 C C . LEU A 1 165 ? 4.588 -8.522 -26.779 1.00 75.69 165 LEU A C 1
ATOM 1309 O O . LEU A 1 165 ? 4.810 -8.671 -27.983 1.00 75.69 165 LEU A O 1
ATOM 1313 N N . SER A 1 166 ? 3.458 -8.916 -26.207 1.00 77.88 166 SER A N 1
ATOM 1314 C CA . SER A 1 166 ? 2.331 -9.457 -26.955 1.00 77.88 166 SER A CA 1
ATOM 1315 C C . SER A 1 166 ? 1.011 -8.914 -26.423 1.00 77.88 166 SER A C 1
ATOM 1317 O O . SER A 1 166 ? 0.837 -8.718 -25.219 1.00 77.88 166 SER A O 1
ATOM 1319 N N . CYS A 1 167 ? 0.067 -8.664 -27.325 1.00 77.06 167 CYS A N 1
ATOM 1320 C CA . CYS A 1 167 ? -1.308 -8.288 -26.980 1.00 77.06 167 CYS A CA 1
ATOM 1321 C C . CYS A 1 167 ? -2.291 -9.463 -27.166 1.00 77.06 167 CYS A C 1
ATOM 1323 O O . CYS A 1 167 ? -3.488 -9.246 -27.347 1.00 77.06 167 CYS A O 1
ATOM 1325 N N . GLY A 1 168 ? -1.771 -10.698 -27.199 1.00 73.88 168 GLY A N 1
ATOM 1326 C CA . GLY A 1 168 ? -2.506 -11.943 -27.469 1.00 73.88 168 GLY A CA 1
ATOM 1327 C C . GLY A 1 168 ? -2.665 -12.300 -28.953 1.00 73.88 168 GLY A C 1
ATOM 1328 O O . GLY A 1 168 ? -2.847 -13.467 -29.272 1.00 73.88 168 GLY A O 1
ATOM 1329 N N . GLU A 1 169 ? -2.552 -11.320 -29.848 1.00 72.25 169 GLU A N 1
ATOM 1330 C CA . GLU A 1 169 ? -2.813 -11.477 -31.290 1.00 72.25 169 GLU A CA 1
ATOM 1331 C C . GLU A 1 169 ? -1.611 -11.033 -32.131 1.00 72.25 169 GLU A C 1
ATOM 1333 O O . GLU A 1 169 ? -1.191 -11.726 -33.051 1.00 72.25 169 GLU A O 1
ATOM 1338 N N . HIS A 1 170 ? -0.974 -9.933 -31.725 1.00 77.06 170 HIS A N 1
ATOM 1339 C CA . HIS A 1 170 ? 0.251 -9.430 -32.331 1.00 77.06 170 HIS A CA 1
ATOM 1340 C C . HIS A 1 170 ? 1.417 -9.579 -31.361 1.00 77.06 170 HIS A C 1
ATOM 1342 O O . HIS A 1 170 ? 1.279 -9.382 -30.145 1.00 77.06 170 HIS A O 1
ATOM 1348 N N . THR A 1 171 ? 2.585 -9.896 -31.912 1.00 74.06 171 THR A N 1
ATOM 1349 C CA . THR A 1 171 ? 3.843 -9.917 -31.169 1.00 74.06 171 THR A CA 1
ATOM 1350 C C . THR A 1 171 ? 4.780 -8.857 -31.712 1.00 74.06 171 THR A C 1
ATOM 1352 O O . THR A 1 171 ? 5.080 -8.863 -32.902 1.00 74.06 171 THR A O 1
ATOM 1355 N N . GLY A 1 172 ? 5.270 -7.989 -30.833 1.00 66.12 172 GLY A N 1
ATOM 1356 C CA . GLY A 1 172 ? 6.207 -6.930 -31.182 1.00 66.12 172 GLY A CA 1
ATOM 1357 C C . GLY A 1 172 ? 7.528 -7.083 -30.439 1.00 66.12 172 GLY A C 1
ATOM 1358 O O . GLY A 1 172 ? 7.574 -7.519 -29.284 1.00 66.12 172 GLY A O 1
ATOM 1359 N N . ILE A 1 173 ? 8.611 -6.689 -31.101 1.00 62.84 173 ILE A N 1
ATOM 1360 C CA . ILE A 1 173 ? 9.867 -6.350 -30.429 1.00 62.84 173 ILE A CA 1
ATOM 1361 C C . ILE A 1 173 ? 9.721 -4.904 -29.960 1.00 62.84 173 ILE A C 1
ATOM 1363 O O . ILE A 1 173 ? 9.174 -4.081 -30.689 1.00 62.84 173 ILE A O 1
ATOM 1367 N N . VAL A 1 174 ? 10.171 -4.586 -28.748 1.00 62.69 174 VAL A N 1
ATOM 1368 C CA . VAL A 1 174 ? 10.110 -3.207 -28.252 1.00 62.69 174 VAL A CA 1
ATOM 1369 C C . VAL A 1 174 ? 11.205 -2.388 -28.929 1.00 62.69 174 VAL A C 1
ATOM 1371 O O . VAL A 1 174 ? 12.381 -2.648 -28.658 1.00 62.69 174 VAL A O 1
ATOM 1374 N N . PRO A 1 175 ? 10.868 -1.397 -29.776 1.00 58.59 175 PRO A N 1
ATOM 1375 C CA . PRO A 1 175 ? 11.884 -0.523 -30.338 1.00 58.59 175 PRO A CA 1
ATOM 1376 C C . PRO A 1 175 ? 12.565 0.259 -29.213 1.00 58.59 175 PRO A C 1
ATOM 1378 O O . PRO A 1 175 ? 11.952 0.596 -28.194 1.00 58.59 175 PRO A O 1
ATOM 1381 N N . ARG A 1 176 ? 13.861 0.527 -29.380 1.00 57.94 176 ARG A N 1
ATOM 1382 C CA . ARG A 1 176 ? 14.713 1.129 -28.345 1.00 57.94 176 ARG A CA 1
ATOM 1383 C C . ARG A 1 176 ? 14.147 2.462 -27.845 1.00 57.94 176 ARG A C 1
ATOM 1385 O O . ARG A 1 176 ? 14.166 2.710 -26.642 1.00 57.94 176 ARG A O 1
ATOM 1392 N N . GLU A 1 177 ? 13.566 3.261 -28.737 1.00 56.75 177 GLU A N 1
ATOM 1393 C CA . GLU A 1 177 ? 12.858 4.504 -28.415 1.00 56.75 177 GLU A CA 1
ATOM 1394 C C . GLU A 1 177 ? 11.584 4.312 -27.563 1.00 56.75 177 GLU A C 1
ATOM 1396 O O . GLU A 1 177 ? 11.291 5.142 -26.696 1.00 56.75 177 GLU A O 1
ATOM 1401 N N . ALA A 1 178 ? 10.857 3.199 -27.717 1.00 59.00 178 ALA A N 1
ATOM 1402 C CA . ALA A 1 178 ? 9.659 2.896 -26.924 1.00 59.00 178 ALA A CA 1
ATOM 1403 C C . ALA A 1 178 ? 9.987 2.357 -25.522 1.00 59.00 178 ALA A C 1
ATOM 1405 O O . ALA A 1 178 ? 9.171 2.486 -24.605 1.00 59.00 178 ALA A O 1
ATOM 1406 N N . ALA A 1 179 ? 11.192 1.813 -25.314 1.00 58.97 179 ALA A N 1
ATOM 1407 C CA . ALA A 1 179 ? 11.667 1.410 -23.989 1.00 58.97 179 ALA A CA 1
ATOM 1408 C C . ALA A 1 179 ? 11.764 2.606 -23.023 1.00 58.97 179 ALA A C 1
ATOM 1410 O O . ALA A 1 179 ? 11.538 2.453 -21.827 1.00 58.97 179 ALA A O 1
ATOM 1411 N N . THR A 1 180 ? 12.014 3.812 -23.536 1.00 57.31 180 THR A N 1
ATOM 1412 C CA . THR A 1 180 ? 11.937 5.068 -22.771 1.00 57.31 180 THR A CA 1
ATOM 1413 C C . THR A 1 180 ? 10.494 5.454 -22.426 1.00 57.31 180 THR A C 1
ATOM 1415 O O . THR A 1 180 ? 10.221 5.841 -21.287 1.00 57.31 180 THR A O 1
ATOM 1418 N N . ALA A 1 181 ? 9.556 5.278 -23.365 1.00 55.56 181 ALA A N 1
ATOM 1419 C CA . ALA A 1 181 ? 8.133 5.589 -23.181 1.00 55.56 181 ALA A CA 1
ATOM 1420 C C . ALA A 1 181 ? 7.445 4.666 -22.153 1.00 55.56 181 ALA A C 1
ATOM 1422 O O . ALA A 1 181 ? 6.635 5.133 -21.347 1.00 55.56 181 ALA A O 1
ATOM 1423 N N . LEU A 1 182 ? 7.846 3.388 -22.123 1.00 55.66 182 LEU A N 1
ATOM 1424 C CA . LEU A 1 182 ? 7.428 2.353 -21.163 1.00 55.66 182 LEU A CA 1
ATOM 1425 C C . LEU A 1 182 ? 7.631 2.739 -19.699 1.00 55.66 182 LEU A C 1
ATOM 1427 O O . LEU A 1 182 ? 6.883 2.317 -18.816 1.00 55.66 182 LEU A O 1
ATOM 1431 N N . ILE A 1 183 ? 8.670 3.525 -19.436 1.00 55.25 183 ILE A N 1
ATOM 1432 C CA . ILE A 1 183 ? 9.135 3.802 -18.083 1.00 55.25 183 ILE A CA 1
ATOM 1433 C C . ILE A 1 183 ? 8.456 5.081 -17.541 1.00 55.25 183 ILE A C 1
ATOM 1435 O O . ILE A 1 183 ? 8.257 5.185 -16.326 1.00 55.25 183 ILE A O 1
ATOM 1439 N N . TRP A 1 184 ? 7.991 6.012 -18.398 1.00 57.47 184 TRP A N 1
ATOM 1440 C CA . TRP A 1 184 ? 7.653 7.377 -17.950 1.00 57.47 184 TRP A CA 1
ATOM 1441 C C . TRP A 1 184 ? 6.254 7.931 -18.274 1.00 57.47 184 TRP A C 1
ATOM 1443 O O . TRP A 1 184 ? 5.698 8.570 -17.376 1.00 57.47 184 TRP A O 1
ATOM 1453 N N . GLU A 1 185 ? 5.615 7.655 -19.419 1.00 52.97 185 GLU A N 1
ATOM 1454 C CA . GLU A 1 185 ? 4.505 8.534 -19.865 1.00 52.97 185 GLU A CA 1
ATOM 1455 C C . GLU A 1 185 ? 3.205 7.851 -20.314 1.00 52.97 185 GLU A C 1
ATOM 1457 O O . GLU A 1 185 ? 2.136 8.394 -20.034 1.00 52.97 185 GLU A O 1
ATOM 1462 N N . ARG A 1 186 ? 3.228 6.673 -20.959 1.00 59.78 186 ARG A N 1
ATOM 1463 C CA . ARG A 1 186 ? 2.004 6.066 -21.527 1.00 59.78 186 ARG A CA 1
ATOM 1464 C C . ARG A 1 186 ? 1.951 4.542 -21.353 1.00 59.78 186 ARG A C 1
ATOM 1466 O O . ARG A 1 186 ? 2.999 3.898 -21.374 1.00 59.78 186 ARG A O 1
ATOM 1473 N N . PRO A 1 187 ? 0.750 3.950 -21.187 1.00 63.03 187 PRO A N 1
ATOM 1474 C CA . PRO A 1 187 ? 0.587 2.502 -21.264 1.00 63.03 187 PRO A CA 1
ATOM 1475 C C . PRO A 1 187 ? 1.012 2.018 -22.651 1.00 63.03 187 PRO A C 1
ATOM 1477 O O . PRO A 1 187 ? 0.665 2.643 -23.656 1.00 63.03 187 PRO A O 1
ATOM 1480 N N . VAL A 1 188 ? 1.761 0.916 -22.715 1.00 68.25 188 VAL A N 1
ATOM 1481 C CA . VAL A 1 188 ? 2.119 0.340 -24.011 1.00 68.25 188 VAL A CA 1
ATOM 1482 C C . VAL A 1 188 ? 0.936 -0.399 -24.576 1.00 68.25 188 VAL A C 1
ATOM 1484 O O . VAL A 1 188 ? 0.449 -1.375 -24.007 1.00 68.25 188 VAL A O 1
ATOM 1487 N N . VAL A 1 189 ? 0.504 0.093 -25.723 1.00 71.50 189 VAL A N 1
ATOM 1488 C CA . VAL A 1 189 ? -0.562 -0.478 -26.521 1.00 71.50 189 VAL A CA 1
ATOM 1489 C C . VAL A 1 189 ? 0.005 -0.941 -27.852 1.00 71.50 189 VAL A C 1
ATOM 1491 O O . VAL A 1 189 ? 0.995 -0.404 -28.349 1.00 71.50 189 VAL A O 1
ATOM 1494 N N . CYS A 1 190 ? -0.614 -1.965 -28.419 1.00 73.19 190 CYS A N 1
ATOM 1495 C CA . CYS A 1 190 ? -0.318 -2.417 -29.764 1.00 73.19 190 CYS A CA 1
ATOM 1496 C C . CYS A 1 190 ? -0.640 -1.313 -30.776 1.00 73.19 190 CYS A C 1
ATOM 1498 O O . CYS A 1 190 ? -1.729 -0.747 -30.736 1.00 73.19 190 CYS A O 1
ATOM 1500 N N . ALA A 1 191 ? 0.288 -1.028 -31.692 1.00 72.44 191 ALA A N 1
ATOM 1501 C CA . ALA A 1 191 ? 0.077 -0.035 -32.744 1.00 72.44 191 ALA A CA 1
ATOM 1502 C C . ALA A 1 191 ? -1.014 -0.457 -33.745 1.00 72.44 191 ALA A C 1
ATOM 1504 O O . ALA A 1 191 ? -1.675 0.401 -34.316 1.00 72.44 191 ALA A O 1
ATOM 1505 N N . GLU A 1 192 ? -1.223 -1.764 -33.923 1.00 75.81 192 GLU A N 1
ATOM 1506 C CA . GLU A 1 192 ? -2.175 -2.306 -34.899 1.00 75.81 192 GLU A CA 1
ATOM 1507 C C . GLU A 1 192 ? -3.604 -2.369 -34.349 1.00 75.81 192 GLU A C 1
ATOM 1509 O O . GLU A 1 192 ? -4.550 -2.032 -35.052 1.00 75.81 192 GLU A O 1
ATOM 1514 N N . CYS A 1 193 ? -3.780 -2.771 -33.085 1.00 79.19 193 CYS A N 1
ATOM 1515 C CA . CYS A 1 193 ? -5.115 -2.991 -32.512 1.00 79.19 193 CYS A CA 1
ATOM 1516 C C . CYS A 1 193 ? -5.430 -2.168 -31.256 1.00 79.19 193 CYS A C 1
ATOM 1518 O O . CYS A 1 193 ? -6.518 -2.298 -30.700 1.00 79.19 193 CYS A O 1
ATOM 1520 N N . GLY A 1 194 ? -4.492 -1.362 -30.751 1.00 75.12 194 GLY A N 1
ATOM 1521 C CA . GLY A 1 194 ? -4.690 -0.519 -29.566 1.00 75.12 194 GLY A CA 1
ATOM 1522 C C . GLY A 1 194 ? -4.824 -1.268 -28.231 1.00 75.12 194 GLY A C 1
ATOM 1523 O O . GLY A 1 194 ? -4.945 -0.629 -27.187 1.00 75.12 194 GLY A O 1
ATOM 1524 N N . LYS A 1 195 ? -4.786 -2.609 -28.225 1.00 78.44 195 LYS A N 1
ATOM 1525 C CA . LYS A 1 195 ? -4.870 -3.431 -27.003 1.00 78.44 195 LYS A CA 1
ATOM 1526 C C . LYS A 1 195 ? -3.620 -3.251 -26.125 1.00 78.44 195 LYS A C 1
ATOM 1528 O O . LYS A 1 195 ? -2.527 -3.081 -26.674 1.00 78.44 195 LYS A O 1
ATOM 1533 N N . PRO A 1 196 ? -3.738 -3.330 -24.784 1.00 72.25 196 PRO A N 1
ATOM 1534 C CA . PRO A 1 196 ? -2.583 -3.277 -23.897 1.00 72.25 196 PRO A CA 1
ATOM 1535 C C . PRO A 1 196 ? -1.641 -4.447 -24.181 1.00 72.25 196 PRO A C 1
ATOM 1537 O O . PRO A 1 196 ? -2.067 -5.589 -24.360 1.00 72.25 196 PRO A O 1
ATOM 1540 N N . MET A 1 197 ? -0.351 -4.146 -24.233 1.00 74.31 197 MET A N 1
ATOM 1541 C CA . MET A 1 197 ? 0.685 -5.148 -24.415 1.00 74.31 197 MET A CA 1
ATOM 1542 C C . MET A 1 197 ? 1.110 -5.717 -23.064 1.00 74.31 197 MET A C 1
ATOM 1544 O O . MET A 1 197 ? 1.322 -4.984 -22.100 1.00 74.31 197 MET A O 1
ATOM 1548 N N . THR A 1 198 ? 1.283 -7.031 -23.026 1.00 79.62 198 THR A N 1
ATOM 1549 C CA . THR A 1 198 ? 1.847 -7.769 -21.896 1.00 79.62 198 THR A CA 1
ATOM 1550 C C . THR A 1 198 ? 3.240 -8.258 -22.245 1.00 79.62 198 THR A C 1
ATOM 1552 O O . THR A 1 198 ? 3.511 -8.668 -23.375 1.00 79.62 198 THR A O 1
ATOM 1555 N N . TRP A 1 199 ? 4.145 -8.183 -21.281 1.00 82.56 199 TRP A N 1
ATOM 1556 C CA . TRP A 1 199 ? 5.488 -8.707 -21.403 1.00 82.56 199 TRP A CA 1
ATOM 1557 C C . TRP A 1 199 ? 5.500 -10.200 -21.129 1.00 82.56 199 TRP A C 1
ATOM 1559 O O . TRP A 1 199 ? 4.942 -10.692 -20.150 1.00 82.56 199 TRP A O 1
ATOM 1569 N N . THR A 1 200 ? 6.186 -10.906 -22.014 1.00 77.00 200 THR A N 1
ATOM 1570 C CA . THR A 1 200 ? 6.484 -12.325 -21.903 1.00 77.00 200 THR A CA 1
ATOM 1571 C C . THR A 1 200 ? 7.998 -12.502 -21.971 1.00 77.00 200 THR A C 1
ATOM 1573 O O . THR A 1 200 ? 8.627 -11.959 -22.885 1.00 77.00 200 THR A O 1
ATOM 1576 N N . PRO A 1 201 ? 8.613 -13.243 -21.036 1.00 75.06 201 PRO A N 1
ATOM 1577 C CA . PRO A 1 201 ? 10.045 -13.509 -21.088 1.00 75.06 201 PRO A CA 1
ATOM 1578 C C . PRO A 1 201 ? 10.379 -14.295 -22.360 1.00 75.06 201 PRO A C 1
ATOM 1580 O O . PRO A 1 201 ? 9.679 -15.256 -22.689 1.00 75.06 201 PRO A O 1
ATOM 1583 N N . ALA A 1 202 ? 11.454 -13.932 -23.069 1.00 65.94 202 ALA A N 1
ATOM 1584 C CA . ALA A 1 202 ? 11.978 -14.809 -24.110 1.00 65.94 202 ALA A CA 1
ATOM 1585 C C . ALA A 1 202 ? 12.466 -16.086 -23.416 1.00 65.94 202 ALA A C 1
ATOM 1587 O O . ALA A 1 202 ? 13.260 -16.005 -22.481 1.00 65.94 202 ALA A O 1
ATOM 1588 N N . HIS A 1 203 ? 11.903 -17.232 -23.802 1.00 52.72 203 HIS A N 1
ATOM 1589 C CA . HIS A 1 203 ? 12.147 -18.569 -23.252 1.00 52.72 203 HIS A CA 1
ATOM 1590 C C . HIS A 1 203 ? 13.449 -18.701 -22.426 1.00 52.72 203 HIS A C 1
ATOM 1592 O O . HIS A 1 203 ? 14.537 -18.867 -22.971 1.00 52.72 203 HIS A O 1
ATOM 1598 N N . ARG A 1 204 ? 13.342 -18.721 -21.088 1.00 42.34 204 ARG A N 1
ATOM 1599 C CA . ARG A 1 204 ? 14.291 -19.483 -20.263 1.00 42.34 204 ARG A CA 1
ATOM 1600 C C . ARG A 1 204 ? 13.774 -20.914 -20.245 1.00 42.34 204 ARG A C 1
ATOM 1602 O O . ARG A 1 204 ? 13.001 -21.300 -19.368 1.00 42.34 204 ARG A O 1
ATOM 1609 N N . GLU A 1 205 ? 14.162 -21.667 -21.259 1.00 39.84 205 GLU A N 1
ATOM 1610 C CA . GLU A 1 205 ? 13.894 -23.093 -21.367 1.00 39.84 205 GLU A CA 1
ATOM 1611 C C . GLU A 1 205 ? 14.359 -23.818 -20.086 1.00 39.84 205 GLU A C 1
ATOM 1613 O O . GLU A 1 205 ? 15.495 -23.693 -19.631 1.00 39.84 205 GLU A O 1
ATOM 1618 N N . SER A 1 206 ? 13.397 -24.476 -19.438 1.00 39.19 206 SER A N 1
ATOM 1619 C CA . SER A 1 206 ? 13.506 -25.531 -18.423 1.00 39.19 206 SER A CA 1
ATOM 1620 C C . SER A 1 206 ? 14.771 -25.618 -17.537 1.00 39.19 206 SER A C 1
ATOM 1622 O O . SER A 1 206 ? 15.735 -26.310 -17.851 1.00 39.19 206 SER A O 1
ATOM 1624 N N . ARG A 1 207 ? 14.656 -25.150 -16.284 1.00 35.88 207 ARG A N 1
ATOM 1625 C CA . ARG A 1 207 ? 15.168 -25.893 -15.103 1.00 35.88 207 ARG A CA 1
ATOM 1626 C C . ARG A 1 207 ? 14.027 -26.492 -14.270 1.00 35.88 207 ARG A C 1
ATOM 1628 O O . ARG A 1 207 ? 14.095 -26.553 -13.049 1.00 35.88 207 ARG A O 1
ATOM 1635 N N . ARG A 1 208 ? 12.957 -26.947 -14.923 1.00 39.06 208 ARG A N 1
ATOM 1636 C CA . ARG A 1 208 ? 12.060 -27.955 -14.340 1.00 39.06 208 ARG A CA 1
ATOM 1637 C C . ARG A 1 208 ? 12.487 -29.310 -14.887 1.00 39.06 208 ARG A C 1
ATOM 1639 O O . ARG A 1 208 ? 11.850 -29.867 -15.768 1.00 39.06 208 ARG A O 1
ATOM 1646 N N . GLY A 1 209 ? 13.633 -29.777 -14.390 1.00 34.72 209 GLY A N 1
ATOM 1647 C CA . GLY A 1 209 ? 14.056 -31.159 -14.547 1.00 34.72 209 GLY A CA 1
ATOM 1648 C C . GLY A 1 209 ? 13.018 -32.051 -13.880 1.00 34.72 209 GLY A C 1
ATOM 1649 O O . GLY A 1 209 ? 12.821 -32.003 -12.669 1.00 34.72 209 GLY A O 1
ATOM 1650 N N . THR A 1 210 ? 12.308 -32.785 -14.721 1.00 43.22 210 THR A N 1
ATOM 1651 C CA . THR A 1 210 ? 11.620 -34.046 -14.457 1.00 43.22 210 THR A CA 1
ATOM 1652 C C . THR A 1 210 ? 12.033 -34.719 -13.139 1.00 43.22 210 THR A C 1
ATOM 1654 O O . THR A 1 210 ? 13.071 -35.379 -13.075 1.00 43.22 210 THR A O 1
ATOM 1657 N N . ARG A 1 211 ? 11.182 -34.655 -12.104 1.00 36.72 211 ARG A N 1
ATOM 1658 C CA . ARG A 1 211 ? 11.085 -35.777 -11.160 1.00 36.72 211 ARG A CA 1
ATOM 1659 C C . ARG A 1 211 ? 10.386 -36.899 -11.916 1.00 36.72 211 ARG A C 1
ATOM 1661 O O . ARG A 1 211 ? 9.164 -36.928 -12.009 1.00 36.72 211 ARG A O 1
ATOM 1668 N N . ARG A 1 212 ? 11.191 -37.763 -12.527 1.00 37.78 212 ARG A N 1
ATOM 1669 C CA . ARG A 1 212 ? 10.752 -39.065 -13.016 1.00 37.78 212 ARG A CA 1
ATOM 1670 C C . ARG A 1 212 ? 10.446 -39.892 -11.767 1.00 37.78 212 ARG A C 1
ATOM 1672 O O . ARG A 1 212 ? 11.357 -40.196 -11.005 1.00 37.78 212 ARG A O 1
ATOM 1679 N N . ALA A 1 213 ? 9.167 -40.143 -11.516 1.00 40.19 213 ALA A N 1
ATOM 1680 C CA . ALA A 1 213 ? 8.759 -41.269 -10.695 1.00 40.19 213 ALA A CA 1
ATOM 1681 C C . ALA A 1 213 ? 8.992 -42.523 -11.545 1.00 40.19 213 ALA A C 1
ATOM 1683 O O . ALA A 1 213 ? 8.482 -42.616 -12.663 1.00 40.19 213 ALA A O 1
ATOM 1684 N N . GLY A 1 214 ? 9.840 -43.404 -11.038 1.00 40.66 214 GLY A N 1
ATOM 1685 C CA . GLY A 1 214 ? 10.139 -44.740 -11.525 1.00 40.66 214 GLY A CA 1
ATOM 1686 C C . GLY A 1 214 ? 10.605 -45.534 -10.324 1.00 40.66 214 GLY A C 1
ATOM 1687 O O . GLY A 1 214 ? 11.401 -44.949 -9.552 1.00 40.66 214 GLY A O 1
#

Radius of gyration: 28.85 Å; chains: 1; bounding box: 56×86×81 Å

Organism: NCBI:txid1760988

Sequence (214 aa):
MPTHQQHPAAQSQFAANQEAELKRLVKLCNVARSNLKWNDDEWAAIKRRCAGVDSLRDADIAGCERLLAHAKACGFKVQHKQQDGKKSRPIDRTDPARKLRKLWLRGHALGIIQSPEESALCSWASNSRSANVTALLEAFGPDDWDAAIERLKKWLYREIQQGRLSCGEHTGIVPREAATALIWERPVVCAECGKPMTWTPAHRESRRGTRRAG

pLDDT: mean 74.21, std 16.96, range [34.72, 94.81]

Secondary structure (DSSP, 8-state):
-------THHHHHHHHHHHHHHHHHHHHHHHHHHHHT--HHHHHHHHHHHHS-SSTTS--HHHHHHHHHHHHHTT---------S--PPPSTTSHHHHHHHHHHHHHHHTTSSS---HHHHHHHHTT---S-HHHHHHT--HHHHHHHHHHHHHHHHHHHHHEEEE-SS-EE---HHHHHHHHHT---B-TTT-PBPEEEE-------------

InterPro domains:
  IPR009363 Bacteriophage Mu, Gp16 [PF06252] (38-158)